Protein AF-0000000071602548 (afdb_homodimer)

pLDDT: mean 88.32, std 16.66, range [21.12, 98.75]

InterPro domains:
  IPR032245 RecQ-mediated genome instability protein 2 [PF16100] (21-109)
  IPR032245 RecQ-mediated genome instability protein 2 [PTHR33962] (21-110)

Organism: Manduca sexta (NCBI:txid7130)

Structure (mmCIF, N/CA/C/O backbone):
data_AF-0000000071602548-model_v1
#
loop_
_entity.id
_entity.type
_entity.pdbx_description
1 polymer 'Uncharacterized protein'
#
loop_
_atom_site.group_PDB
_atom_site.id
_atom_site.type_symbol
_atom_site.label_atom_id
_atom_site.label_alt_id
_atom_site.label_comp_id
_atom_site.label_asym_id
_atom_site.label_entity_id
_atom_site.label_seq_id
_atom_site.pdbx_PDB_ins_code
_atom_site.Cartn_x
_atom_site.Cartn_y
_atom_site.Cartn_z
_atom_site.occupancy
_atom_site.B_iso_or_equiv
_atom_site.auth_seq_id
_atom_site.auth_comp_id
_atom_site.auth_asym_id
_atom_site.auth_atom_id
_atom_site.pdbx_PDB_model_num
ATOM 1 N N . MET A 1 1 ? 18.719 -4.48 1.565 1 30.44 1 MET A N 1
ATOM 2 C CA . MET A 1 1 ? 17.734 -3.479 1.954 1 30.44 1 MET A CA 1
ATOM 3 C C . MET A 1 1 ? 16.406 -3.713 1.234 1 30.44 1 MET A C 1
ATOM 5 O O . MET A 1 1 ? 16.344 -3.689 0.004 1 30.44 1 MET A O 1
ATOM 9 N N . ALA A 1 2 ? 15.617 -4.578 1.688 1 42.56 2 ALA A N 1
ATOM 10 C CA . ALA A 1 2 ? 14.508 -5.059 0.867 1 42.56 2 ALA A CA 1
ATOM 11 C C . ALA A 1 2 ? 13.695 -3.896 0.3 1 42.56 2 ALA A C 1
ATOM 13 O O . ALA A 1 2 ? 13.328 -2.975 1.031 1 42.56 2 ALA A O 1
ATOM 14 N N . SER A 1 3 ? 14.008 -3.424 -0.991 1 59.19 3 SER A N 1
ATOM 15 C CA . SER A 1 3 ? 13.312 -2.406 -1.771 1 59.19 3 SER A CA 1
ATOM 16 C C . SER A 1 3 ? 11.805 -2.525 -1.614 1 59.19 3 SER A C 1
ATOM 18 O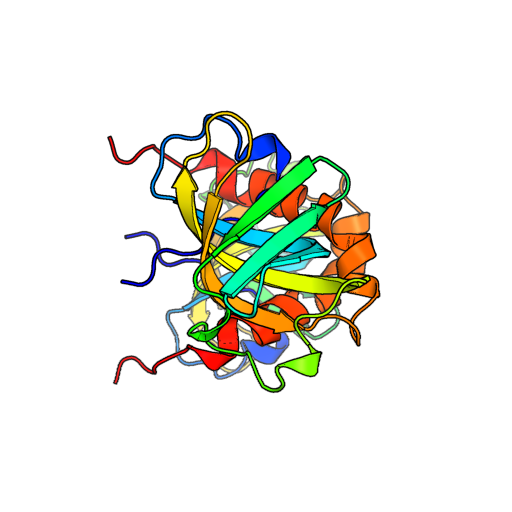 O . SER A 1 3 ? 11.289 -3.604 -1.316 1 59.19 3 SER A O 1
ATOM 20 N N . CYS A 1 4 ? 11.164 -1.503 -1.269 1 76.94 4 CYS A N 1
ATOM 21 C CA . CYS A 1 4 ? 9.711 -1.437 -1.129 1 76.94 4 CYS A CA 1
ATOM 22 C C . CYS A 1 4 ? 9.023 -1.894 -2.406 1 76.94 4 CYS A C 1
ATOM 24 O O . CYS A 1 4 ? 9.266 -1.341 -3.48 1 76.94 4 CYS A O 1
ATOM 26 N N . PRO A 1 5 ? 8.344 -2.967 -2.283 1 90.88 5 PRO A N 1
ATOM 27 C CA . PRO A 1 5 ? 7.641 -3.348 -3.508 1 90.88 5 PRO A CA 1
ATOM 28 C C . PRO A 1 5 ? 6.648 -2.285 -3.971 1 90.88 5 PRO A C 1
ATOM 30 O O . PRO A 1 5 ? 6.016 -1.622 -3.145 1 90.88 5 PRO A O 1
ATOM 33 N N . ARG A 1 6 ? 6.59 -2.137 -5.246 1 92.62 6 ARG A N 1
ATOM 34 C CA . ARG A 1 6 ? 5.637 -1.197 -5.832 1 92.62 6 ARG A CA 1
ATOM 35 C C . ARG A 1 6 ? 4.418 -1.926 -6.383 1 92.62 6 ARG A C 1
ATOM 37 O O . ARG A 1 6 ? 4.543 -2.996 -6.98 1 92.62 6 ARG A O 1
ATOM 44 N N . LYS A 1 7 ? 3.332 -1.306 -6.16 1 95 7 LYS A N 1
ATOM 45 C CA . LYS A 1 7 ? 2.092 -1.875 -6.68 1 95 7 LYS A CA 1
ATOM 46 C C . LYS A 1 7 ? 1.946 -1.609 -8.172 1 95 7 LYS A C 1
ATOM 48 O O . LYS A 1 7 ? 2.17 -0.488 -8.633 1 95 7 LYS A O 1
ATOM 53 N N . PHE A 1 8 ? 1.555 -2.6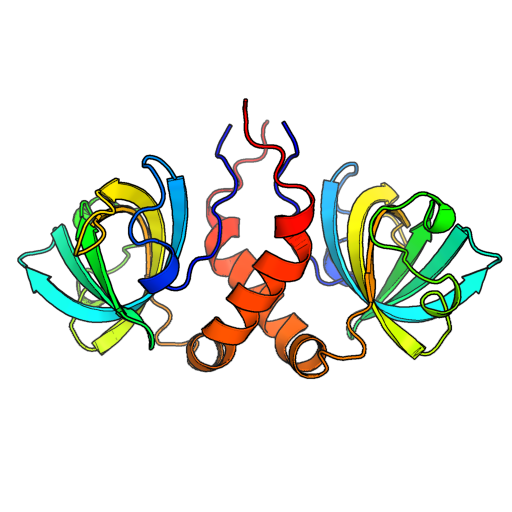64 -8.938 1 96.62 8 PHE A N 1
ATOM 54 C CA . PHE A 1 8 ? 1.309 -2.535 -10.375 1 96.62 8 PHE A CA 1
ATOM 55 C C . PHE A 1 8 ? 0.007 -3.227 -10.766 1 96.62 8 PHE A C 1
ATOM 57 O O . PHE A 1 8 ? -0.257 -4.352 -10.336 1 96.62 8 PHE A O 1
ATOM 64 N N . LEU A 1 9 ? -0.793 -2.475 -11.5 1 97.62 9 LEU A N 1
ATOM 65 C CA . LEU A 1 9 ? -1.612 -3.293 -12.391 1 97.62 9 LEU A CA 1
ATOM 66 C C . LEU A 1 9 ? -0.744 -4.043 -13.391 1 97.62 9 LEU A C 1
ATOM 68 O O . LEU A 1 9 ? 0.254 -3.504 -13.883 1 97.62 9 LEU A O 1
ATOM 72 N N . ILE A 1 10 ? -1.162 -5.273 -13.734 1 97.94 10 ILE A N 1
ATOM 73 C CA . ILE A 1 10 ? -0.274 -6.137 -14.508 1 97.94 10 ILE A CA 1
ATOM 74 C C . ILE A 1 10 ? 0.053 -5.48 -15.844 1 97.94 10 ILE A C 1
ATOM 76 O O . ILE A 1 10 ? 1.196 -5.527 -16.312 1 97.94 10 ILE A O 1
ATOM 80 N N . LYS A 1 11 ? -0.907 -4.793 -16.453 1 97.19 11 LYS A N 1
ATOM 81 C CA . LYS A 1 11 ? -0.681 -4.137 -17.734 1 97.19 11 LYS A CA 1
ATOM 82 C C . LYS A 1 11 ? 0.416 -3.08 -17.625 1 97.19 11 LYS A C 1
ATOM 84 O O . LYS A 1 11 ? 1.128 -2.818 -18.609 1 97.19 11 LYS A O 1
ATOM 89 N N . GLU A 1 12 ? 0.559 -2.422 -16.484 1 96 12 GLU A N 1
ATOM 90 C CA . GLU A 1 12 ? 1.527 -1.346 -16.297 1 96 12 GLU A CA 1
ATOM 91 C C . GLU A 1 12 ? 2.941 -1.897 -16.125 1 96 12 GLU A C 1
ATOM 93 O O . GLU A 1 12 ? 3.918 -1.15 -16.219 1 96 12 GLU A O 1
ATOM 98 N N . LEU A 1 13 ? 3.049 -3.156 -15.883 1 96.25 13 LEU A N 1
ATOM 99 C CA . LEU A 1 13 ? 4.348 -3.807 -15.734 1 96.25 13 LEU A CA 1
ATOM 100 C C . LEU A 1 13 ? 4.957 -4.117 -17.094 1 96.25 13 LEU A C 1
ATOM 102 O O . LEU A 1 13 ? 6.16 -4.367 -17.203 1 96.25 13 LEU A O 1
ATOM 106 N N . ILE A 1 14 ? 4.152 -4.113 -18.141 1 96.69 14 ILE A N 1
ATOM 107 C CA . ILE A 1 14 ? 4.613 -4.453 -19.484 1 96.69 14 ILE A CA 1
ATOM 108 C C . ILE A 1 14 ? 5.609 -3.4 -19.969 1 96.69 14 ILE A C 1
ATOM 110 O O . ILE A 1 14 ? 5.312 -2.203 -19.953 1 96.69 14 ILE A O 1
ATOM 114 N N . ASN A 1 15 ? 6.797 -3.775 -20.344 1 93.38 15 ASN A N 1
ATOM 115 C CA . ASN A 1 15 ? 7.891 -2.992 -20.906 1 93.38 15 ASN A CA 1
ATOM 116 C C . ASN A 1 15 ? 8.578 -2.143 -19.844 1 93.38 15 ASN A C 1
ATOM 118 O O . ASN A 1 15 ? 9.344 -1.232 -20.172 1 93.38 15 ASN A O 1
ATOM 122 N N . VAL A 1 16 ? 8.211 -2.221 -18.5 1 95.12 16 VAL A N 1
ATOM 123 C CA . VAL A 1 16 ? 9.031 -1.655 -17.438 1 95.12 16 VAL A CA 1
ATOM 124 C C . VAL A 1 16 ? 10.352 -2.416 -17.344 1 95.12 16 VAL A C 1
ATOM 126 O O . VAL A 1 16 ? 10.359 -3.639 -17.188 1 95.12 16 VAL A O 1
ATOM 129 N N . PRO A 1 17 ? 11.414 -1.705 -17.516 1 95.25 17 PRO A N 1
ATOM 130 C CA . PRO A 1 17 ? 12.695 -2.41 -17.516 1 95.25 17 PRO A CA 1
ATOM 131 C C . PRO A 1 17 ? 12.93 -3.227 -16.25 1 95.25 17 PRO A C 1
ATOM 133 O O . PRO A 1 17 ? 12.898 -2.682 -15.148 1 95.25 17 PRO A O 1
ATOM 136 N N . PRO A 1 18 ? 13.172 -4.508 -16.344 1 95.69 18 PRO A N 1
ATOM 137 C CA . PRO A 1 18 ? 13.484 -5.336 -15.18 1 95.69 18 PRO A CA 1
ATOM 138 C C . PRO A 1 18 ? 14.938 -5.191 -14.727 1 95.69 18 PRO A C 1
ATOM 140 O O . PRO A 1 18 ? 15.797 -4.793 -15.516 1 95.69 18 PRO A O 1
ATOM 143 N N . PRO A 1 19 ? 15.211 -5.445 -13.383 1 96.62 19 PRO A N 1
ATOM 144 C CA . PRO A 1 19 ? 14.344 -5.992 -12.344 1 96.62 19 PRO A CA 1
ATOM 145 C C . PRO A 1 19 ? 13.602 -4.91 -11.562 1 96.62 19 PRO A C 1
ATOM 147 O O . PRO A 1 19 ? 14.164 -3.842 -11.305 1 96.62 19 PRO A O 1
ATOM 150 N N . VAL A 1 20 ? 12.328 -5.164 -11.203 1 94.19 20 VAL A N 1
ATOM 151 C CA . VAL A 1 20 ? 11.562 -4.297 -10.32 1 94.19 20 VAL A CA 1
ATOM 152 C C . VAL A 1 20 ? 10.859 -5.133 -9.25 1 94.19 20 VAL A C 1
ATOM 154 O O . VAL A 1 20 ? 10.328 -6.203 -9.539 1 94.19 20 VAL A O 1
ATOM 157 N N . ASN A 1 21 ? 10.938 -4.652 -7.988 1 95.38 21 ASN A N 1
ATOM 158 C CA . ASN A 1 21 ? 10.18 -5.293 -6.922 1 95.38 21 ASN A CA 1
ATOM 159 C C . ASN A 1 21 ? 8.695 -4.922 -6.996 1 95.38 21 ASN A C 1
ATOM 161 O O . ASN A 1 21 ? 8.344 -3.744 -6.957 1 95.38 21 ASN A O 1
ATOM 165 N N . VAL A 1 22 ? 7.863 -5.996 -7.082 1 97 22 VAL A N 1
ATOM 166 C CA . VAL A 1 22 ? 6.473 -5.723 -7.434 1 97 22 VAL A CA 1
ATOM 167 C C . VAL A 1 22 ? 5.547 -6.312 -6.371 1 97 22 VAL A C 1
ATOM 169 O O . VAL A 1 22 ? 5.898 -7.285 -5.699 1 97 22 VAL A O 1
ATOM 172 N N . TRP A 1 23 ? 4.508 -5.602 -6.16 1 96.88 23 TRP A N 1
ATOM 173 C CA . TRP A 1 23 ? 3.303 -6.051 -5.469 1 96.88 23 TRP A CA 1
ATOM 174 C C . TRP A 1 23 ? 2.137 -6.188 -6.441 1 96.88 23 TRP A C 1
ATOM 176 O O . TRP A 1 23 ? 1.615 -5.184 -6.938 1 96.88 23 TRP A O 1
ATOM 186 N N . LEU A 1 24 ? 1.793 -7.461 -6.738 1 98 24 LEU A N 1
ATOM 187 C CA . LEU A 1 24 ? 0.684 -7.758 -7.637 1 98 24 LEU A CA 1
ATOM 188 C C . LEU A 1 24 ? -0.457 -8.438 -6.887 1 98 24 LEU A C 1
ATOM 190 O O . LEU A 1 24 ? -0.225 -9.141 -5.902 1 98 24 LEU A O 1
ATOM 194 N N . GLN A 1 25 ? -1.607 -8.164 -7.352 1 97.5 25 GLN A N 1
ATOM 195 C CA . GLN A 1 25 ? -2.75 -8.969 -6.934 1 97.5 25 GLN A CA 1
ATOM 196 C C . GLN A 1 25 ? -3.553 -9.453 -8.141 1 97.5 25 GLN A C 1
ATOM 198 O O . GLN A 1 25 ? -3.668 -8.742 -9.141 1 97.5 25 GLN A O 1
ATOM 203 N N . GLY A 1 26 ? -4.051 -10.703 -8.016 1 97.75 26 GLY A N 1
ATOM 204 C CA . GLY A 1 26 ? -4.824 -11.281 -9.102 1 97.75 26 GLY A CA 1
ATOM 205 C C . GLY A 1 26 ? -5.387 -12.656 -8.773 1 97.75 26 GLY A C 1
ATOM 206 O O . GLY A 1 26 ? -5.176 -13.172 -7.672 1 97.75 26 GLY A O 1
ATOM 207 N N . THR A 1 27 ? -6.164 -13.148 -9.703 1 97.75 27 THR A N 1
ATOM 208 C CA . THR A 1 27 ? -6.734 -14.492 -9.594 1 97.75 27 THR A CA 1
ATOM 209 C C . THR A 1 27 ? -5.898 -15.5 -10.367 1 97.75 27 THR A C 1
ATOM 211 O O . THR A 1 27 ? -5.492 -15.242 -11.5 1 97.75 27 THR A O 1
ATOM 214 N N . ILE A 1 28 ? -5.641 -16.656 -9.766 1 97.19 28 ILE A N 1
ATOM 215 C CA . ILE A 1 28 ? -4.906 -17.719 -10.453 1 97.19 28 ILE A CA 1
ATOM 216 C C . ILE A 1 28 ? -5.762 -18.297 -11.578 1 97.19 28 ILE A C 1
ATOM 218 O O . ILE A 1 28 ? -6.852 -18.812 -11.336 1 97.19 28 ILE A O 1
ATOM 222 N N . GLU A 1 29 ? -5.219 -18.172 -12.766 1 98 29 GLU A N 1
ATOM 223 C CA . GLU A 1 29 ? -5.941 -18.672 -13.93 1 98 29 GLU A CA 1
ATOM 224 C C . GLU A 1 29 ? -5.406 -20.047 -14.359 1 98 29 GLU A C 1
ATOM 226 O O . GLU A 1 29 ? -6.133 -20.844 -14.961 1 98 29 GLU A O 1
ATOM 231 N N . GLN A 1 30 ? -4.148 -20.281 -14.172 1 97.06 30 GLN A N 1
ATOM 232 C CA . GLN A 1 30 ? -3.482 -21.5 -14.602 1 97.06 30 GLN A CA 1
ATOM 233 C C . GLN A 1 30 ? -2.365 -21.891 -13.633 1 97.06 30 GLN A C 1
ATOM 235 O O . GLN A 1 30 ? -1.74 -21.016 -13.023 1 97.06 30 GLN A O 1
ATOM 240 N N . THR A 1 31 ? -2.229 -23.109 -13.5 1 94.88 31 THR A N 1
ATOM 241 C CA . THR A 1 31 ? -1.106 -23.656 -12.742 1 94.88 31 THR A CA 1
ATOM 242 C C . THR A 1 31 ? -0.313 -24.656 -13.578 1 94.88 31 THR A C 1
ATOM 244 O O . THR A 1 31 ? -0.893 -25.422 -14.344 1 94.88 31 THR A O 1
ATOM 247 N N . VAL A 1 32 ? 0.921 -24.453 -13.641 1 91.31 32 VAL A N 1
ATOM 248 C CA . VAL A 1 32 ? 1.815 -25.453 -14.242 1 91.31 32 VAL A CA 1
ATOM 249 C C . VAL A 1 32 ? 2.713 -26.047 -13.164 1 91.31 32 VAL A C 1
ATOM 251 O O . VAL A 1 32 ? 3.684 -25.422 -12.734 1 91.31 32 VAL A O 1
ATOM 254 N N . GLY A 1 33 ? 2.402 -27.297 -12.812 1 86.44 33 GLY A N 1
ATOM 255 C CA . GLY A 1 33 ? 3.062 -27.828 -11.625 1 86.44 33 GLY A CA 1
ATOM 256 C C . GLY A 1 33 ? 2.807 -27 -10.383 1 86.44 33 GLY A C 1
ATOM 257 O O . GLY A 1 33 ? 1.706 -26.484 -10.188 1 86.44 33 GLY A O 1
ATOM 258 N N . THR A 1 34 ? 3.777 -26.969 -9.414 1 80.5 34 THR A N 1
ATOM 259 C CA . THR A 1 34 ? 3.617 -26.203 -8.188 1 80.5 34 THR A CA 1
ATOM 260 C C . THR A 1 34 ? 4.496 -24.953 -8.211 1 80.5 34 THR A C 1
ATOM 262 O O . THR A 1 34 ? 4.504 -24.188 -7.254 1 80.5 34 THR A O 1
ATOM 265 N N . ASN A 1 35 ? 5.043 -24.766 -9.328 1 91.19 35 ASN A N 1
ATOM 266 C CA . ASN A 1 35 ? 6.086 -23.75 -9.328 1 91.19 35 ASN A CA 1
ATOM 267 C C . ASN A 1 35 ? 5.719 -22.562 -10.211 1 91.19 35 ASN A C 1
ATOM 269 O O . ASN A 1 35 ? 6.324 -21.5 -10.102 1 91.19 35 ASN A O 1
ATOM 273 N N . ILE A 1 36 ? 4.789 -22.766 -11.133 1 95.56 36 ILE A N 1
ATOM 274 C CA . ILE A 1 36 ? 4.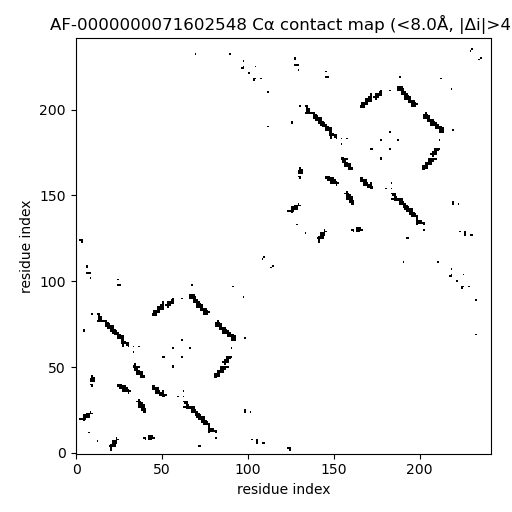465 -21.719 -12.094 1 95.56 36 ILE A CA 1
ATOM 275 C C . ILE A 1 36 ? 2.961 -21.453 -12.086 1 95.56 36 ILE A C 1
ATOM 277 O O . ILE A 1 36 ? 2.16 -22.391 -12.188 1 95.56 36 ILE A O 1
ATOM 281 N N . LEU A 1 37 ? 2.625 -20.188 -11.945 1 96.94 37 LEU A N 1
ATOM 282 C CA . LEU A 1 37 ? 1.239 -19.75 -12.016 1 96.94 37 LEU A CA 1
ATOM 283 C C . LEU A 1 37 ? 1.067 -18.688 -13.094 1 96.94 37 LEU A C 1
ATOM 285 O O . LEU A 1 37 ? 1.989 -17.906 -13.359 1 96.94 37 LEU A O 1
ATOM 289 N N . ILE A 1 38 ? -0.077 -18.688 -13.695 1 98.38 38 ILE A N 1
ATOM 290 C CA . ILE A 1 38 ? -0.543 -17.516 -14.422 1 98.38 38 ILE A CA 1
ATOM 291 C C . ILE A 1 38 ? -1.637 -16.812 -13.617 1 98.38 38 ILE A C 1
ATOM 293 O O . ILE A 1 38 ? -2.676 -17.406 -13.32 1 98.38 38 ILE A O 1
ATOM 297 N N . ILE A 1 39 ? -1.371 -15.586 -13.258 1 98.31 39 ILE A N 1
ATOM 298 C CA . ILE A 1 39 ? -2.391 -14.828 -12.547 1 98.31 39 ILE A CA 1
ATOM 299 C C . ILE A 1 39 ? -2.904 -13.695 -13.43 1 98.31 39 ILE A C 1
ATOM 301 O O . ILE A 1 39 ? -2.215 -13.258 -14.352 1 98.31 39 ILE A O 1
ATOM 305 N N . SER A 1 40 ? -4.098 -13.273 -13.156 1 98.06 40 SER A N 1
ATOM 306 C CA . SER A 1 40 ? -4.695 -12.156 -13.875 1 98.06 40 SER A CA 1
ATOM 307 C C . SER A 1 40 ? -5.371 -11.172 -12.922 1 98.06 40 SER A C 1
ATOM 309 O O . SER A 1 40 ? -6 -11.586 -11.945 1 98.06 40 SER A O 1
ATOM 311 N N . ASP A 1 41 ? -5.066 -10.055 -13.219 1 96 41 ASP A N 1
ATOM 312 C CA . ASP A 1 41 ? -5.949 -9.039 -12.656 1 96 41 ASP A CA 1
ATOM 313 C C . ASP A 1 41 ? -6.887 -8.477 -13.719 1 96 41 ASP A C 1
ATOM 315 O O . ASP A 1 41 ? -7.098 -9.094 -14.766 1 96 41 ASP A O 1
ATOM 319 N N . LYS A 1 42 ? -7.652 -7.383 -13.742 1 93.56 42 LYS A N 1
ATOM 320 C CA . LYS A 1 42 ? -8.594 -6.848 -14.719 1 93.56 42 LYS A CA 1
ATOM 321 C C . LYS A 1 42 ? -7.867 -6.301 -15.945 1 93.56 42 LYS A C 1
ATOM 323 O O . LYS A 1 42 ? -8.469 -6.125 -17 1 93.56 42 LYS A O 1
ATOM 328 N N . THR A 1 43 ? -6.629 -6.195 -15.875 1 97.12 43 THR A N 1
ATOM 329 C CA . THR A 1 43 ? -5.918 -5.457 -16.906 1 97.12 43 THR A CA 1
ATOM 330 C C . THR A 1 43 ? -5.035 -6.395 -17.734 1 97.12 43 THR A C 1
ATOM 332 O O . THR A 1 43 ? -4.625 -6.055 -18.844 1 97.12 43 THR A O 1
ATOM 335 N N . GLY A 1 44 ? -4.648 -7.543 -17.203 1 97.38 44 GLY A N 1
ATOM 336 C CA . GLY A 1 44 ? -3.762 -8.445 -17.938 1 97.38 44 GLY A CA 1
ATOM 337 C C . GLY A 1 44 ? -3.361 -9.664 -17.125 1 97.38 44 GLY A C 1
ATOM 338 O O . GLY A 1 44 ? -3.938 -9.93 -16.062 1 97.38 44 GLY A O 1
ATOM 339 N N . ARG A 1 45 ? -2.387 -10.453 -17.703 1 98.38 45 ARG A N 1
ATOM 340 C CA . ARG A 1 45 ? -1.886 -11.695 -17.109 1 98.38 45 ARG A CA 1
ATOM 341 C C . ARG A 1 45 ? -0.393 -11.594 -16.812 1 98.38 45 ARG A C 1
ATOM 343 O O . ARG A 1 45 ? 0.324 -10.828 -17.469 1 98.38 45 ARG A O 1
ATOM 350 N N . ALA A 1 46 ? 0.012 -12.328 -15.859 1 98.69 46 ALA A N 1
ATOM 351 C CA . ALA A 1 46 ? 1.432 -12.438 -15.539 1 98.69 46 ALA A CA 1
ATOM 352 C C . ALA A 1 46 ? 1.802 -13.867 -15.164 1 98.69 46 ALA A C 1
ATOM 354 O O . ALA A 1 46 ? 0.997 -14.594 -14.57 1 98.69 46 ALA A O 1
ATOM 355 N N . LYS A 1 47 ? 2.951 -14.211 -15.555 1 98.62 47 LYS A N 1
ATOM 356 C CA . LYS A 1 47 ? 3.531 -15.492 -15.172 1 98.62 47 LYS A CA 1
ATOM 357 C C . LYS A 1 47 ? 4.34 -15.359 -13.883 1 98.62 47 LYS A C 1
ATOM 359 O O . LYS A 1 47 ? 5.281 -14.57 -13.805 1 98.62 47 LYS A O 1
ATOM 364 N N . ILE A 1 48 ? 3.959 -16.125 -12.891 1 98.31 48 ILE A N 1
ATOM 365 C CA . ILE A 1 48 ? 4.652 -16.141 -11.609 1 98.31 48 ILE A CA 1
ATOM 366 C C . ILE A 1 48 ? 5.465 -17.422 -11.469 1 98.31 48 ILE A C 1
ATOM 368 O O . ILE A 1 48 ? 4.941 -18.531 -11.68 1 98.31 48 ILE A O 1
ATOM 372 N N . THR A 1 49 ? 6.68 -17.266 -11.172 1 97.56 49 THR A N 1
ATOM 373 C CA . THR A 1 49 ? 7.531 -18.438 -11.008 1 97.56 49 THR A CA 1
ATOM 374 C C . THR A 1 49 ? 8.117 -18.484 -9.594 1 97.56 49 THR A C 1
ATOM 376 O O . THR A 1 49 ? 7.98 -17.531 -8.828 1 97.56 49 THR A O 1
ATOM 379 N N . LYS A 1 50 ? 8.664 -19.609 -9.25 1 95.31 50 LYS A N 1
ATOM 380 C CA . LYS A 1 50 ? 9.266 -19.859 -7.941 1 95.31 50 LYS A CA 1
ATOM 381 C C . LYS A 1 50 ? 8.219 -19.812 -6.836 1 95.31 50 LYS A C 1
ATOM 383 O O . LYS A 1 50 ? 8.508 -19.406 -5.711 1 95.31 50 LYS A O 1
ATOM 388 N N . CYS A 1 51 ? 7.012 -20.266 -7.172 1 93.31 51 CYS A N 1
ATOM 389 C CA . CYS A 1 51 ? 5.898 -20.219 -6.23 1 93.31 51 CYS A CA 1
ATOM 390 C C . CYS A 1 51 ? 6.074 -21.25 -5.121 1 93.31 51 CYS A C 1
ATOM 392 O O . CYS A 1 51 ? 5.629 -21.031 -3.992 1 93.31 51 CYS A O 1
ATOM 394 N N . ASP A 1 52 ? 6.73 -22.312 -5.406 1 86.81 52 ASP A N 1
ATOM 395 C CA . ASP A 1 52 ? 6.867 -23.391 -4.434 1 86.81 52 ASP A CA 1
ATOM 396 C C . ASP A 1 52 ? 7.887 -23.031 -3.354 1 86.81 52 ASP A C 1
ATOM 398 O O . ASP A 1 52 ? 7.938 -23.672 -2.301 1 86.81 52 ASP A O 1
ATOM 402 N N . THR A 1 53 ? 8.734 -22.016 -3.533 1 89.62 53 THR A N 1
ATOM 403 C CA . THR A 1 53 ? 9.742 -21.625 -2.557 1 89.62 53 THR A CA 1
ATOM 404 C C . THR A 1 53 ? 9.406 -20.266 -1.948 1 89.62 53 THR A C 1
ATOM 406 O O . THR A 1 53 ? 10.133 -19.766 -1.089 1 89.62 53 THR A O 1
ATOM 409 N N . ALA A 1 54 ? 8.375 -19.703 -2.422 1 91.44 54 ALA A N 1
ATOM 410 C CA . ALA A 1 54 ? 7.98 -18.391 -1.915 1 91.44 54 ALA A CA 1
ATOM 411 C C . ALA A 1 54 ? 7.484 -18.484 -0.475 1 91.44 54 ALA A C 1
ATOM 413 O O . ALA A 1 54 ? 6.867 -19.484 -0.09 1 91.44 54 ALA A O 1
ATOM 414 N N . ASP A 1 55 ? 7.715 -17.484 0.268 1 90 55 ASP A N 1
ATOM 415 C CA . ASP A 1 55 ? 7.141 -17.391 1.607 1 90 55 ASP A CA 1
ATOM 416 C C . ASP A 1 55 ? 5.621 -17.25 1.545 1 90 55 ASP A C 1
ATOM 418 O O . ASP A 1 55 ? 5.078 -16.781 0.546 1 90 55 ASP A O 1
ATOM 422 N N . GLY A 1 56 ? 4.977 -17.734 2.617 1 84 56 GLY A N 1
ATOM 423 C CA . GLY A 1 56 ? 3.547 -17.5 2.742 1 84 56 GLY A CA 1
ATOM 424 C C . GLY A 1 56 ? 2.713 -18.625 2.143 1 84 56 GLY A C 1
ATOM 425 O O . GLY A 1 56 ? 1.488 -18.625 2.285 1 84 56 GLY A O 1
ATOM 426 N N . VAL A 1 57 ? 3.436 -19.453 1.433 1 72.44 57 VAL A N 1
ATOM 427 C CA . VAL A 1 57 ? 2.693 -20.594 0.895 1 72.44 57 VAL A CA 1
ATOM 428 C C . VAL A 1 57 ? 2.439 -21.609 2 1 72.44 57 VAL A C 1
ATOM 430 O O . VAL A 1 57 ? 3.373 -22.25 2.49 1 72.44 57 VAL A O 1
ATOM 433 N N . ILE A 1 58 ? 1.354 -21.625 2.555 1 66.88 58 ILE A N 1
ATOM 434 C CA . ILE A 1 58 ? 1.078 -22.484 3.691 1 66.88 58 ILE A CA 1
ATOM 435 C C . ILE A 1 58 ? 0.67 -23.875 3.191 1 66.88 58 ILE A C 1
ATOM 437 O O . ILE A 1 58 ? 1.129 -24.891 3.719 1 66.88 58 ILE A O 1
ATOM 441 N N . ASP A 1 59 ? -0.288 -23.828 2.334 1 71.81 59 ASP A N 1
ATOM 442 C CA . ASP A 1 59 ? -0.841 -25.047 1.753 1 71.81 59 ASP A CA 1
ATOM 443 C C . ASP A 1 59 ? -0.818 -24.984 0.227 1 71.81 59 ASP A C 1
ATOM 445 O O . ASP A 1 59 ? -1.278 -24 -0.369 1 71.81 59 ASP A O 1
ATOM 449 N N . LYS A 1 60 ? -0.232 -25.938 -0.232 1 75.81 60 LYS A N 1
ATOM 450 C CA . LYS A 1 60 ? -0.181 -26.047 -1.688 1 75.81 60 LYS A CA 1
ATOM 451 C C . LYS A 1 60 ? -1.576 -25.922 -2.297 1 75.81 60 LYS A C 1
ATOM 453 O O . LYS A 1 60 ? -1.72 -25.562 -3.465 1 75.81 60 LYS A O 1
ATOM 458 N N . SER A 1 61 ? -2.586 -26.188 -1.479 1 81.38 61 SER A N 1
ATOM 459 C CA . SER A 1 61 ? -3.955 -26.078 -1.974 1 81.38 61 SER A CA 1
ATOM 460 C C . SER A 1 61 ? -4.32 -24.641 -2.295 1 81.38 61 SER A C 1
ATOM 462 O O . SER A 1 61 ? -5.277 -24.375 -3.025 1 81.38 61 SER A O 1
ATOM 464 N N . SER A 1 62 ? -3.477 -23.75 -1.793 1 85 62 SER A N 1
ATOM 465 C CA . SER A 1 62 ? -3.713 -22.344 -2.104 1 85 62 SER A CA 1
ATOM 466 C C . SER A 1 62 ? -3.258 -22 -3.52 1 85 62 SER A C 1
ATOM 468 O O . SER A 1 62 ? -3.664 -20.984 -4.082 1 85 62 SER A O 1
ATOM 470 N N . LEU A 1 63 ? -2.451 -22.875 -4.059 1 90.12 63 LEU A N 1
ATOM 471 C CA . LEU A 1 63 ? -1.963 -22.672 -5.422 1 90.12 63 LEU A CA 1
ATOM 472 C C . LEU A 1 63 ? -2.895 -23.328 -6.434 1 90.12 63 LEU A C 1
ATOM 474 O O . LEU A 1 63 ? -2.48 -24.234 -7.168 1 90.12 63 LEU A O 1
ATOM 478 N N . ARG A 1 64 ? -4.141 -22.953 -6.383 1 91.69 64 ARG A N 1
ATOM 479 C CA . ARG A 1 64 ? -5.148 -23.547 -7.25 1 91.69 64 ARG A CA 1
ATOM 480 C C . ARG A 1 64 ? -5.867 -22.484 -8.078 1 91.69 64 ARG A C 1
ATOM 482 O O . ARG A 1 64 ? -5.977 -21.328 -7.652 1 91.69 64 ARG A O 1
ATOM 489 N N . ILE A 1 65 ? -6.379 -22.922 -9.18 1 95.19 65 ILE A N 1
ATOM 490 C CA . ILE A 1 65 ? -7.121 -22.062 -10.094 1 95.19 65 ILE A CA 1
ATOM 491 C C . ILE A 1 65 ? -8.305 -21.438 -9.352 1 95.19 65 ILE A C 1
ATOM 493 O O . ILE A 1 65 ? -9 -22.109 -8.586 1 95.19 65 ILE A O 1
ATOM 497 N N . GLY A 1 66 ? -8.477 -20.094 -9.523 1 95.75 66 GLY A N 1
ATOM 498 C CA . GLY A 1 66 ? -9.602 -19.406 -8.914 1 95.75 66 GLY A CA 1
ATOM 499 C C . GLY A 1 66 ? -9.219 -18.656 -7.652 1 95.75 66 GLY A C 1
ATOM 500 O O . GLY A 1 66 ? -9.969 -17.797 -7.184 1 95.75 66 GLY A O 1
ATOM 501 N N . THR A 1 67 ? -8.047 -19.016 -7.051 1 94.5 67 THR A N 1
ATOM 502 C CA . THR A 1 67 ? -7.578 -18.328 -5.848 1 94.5 67 THR A CA 1
ATOM 503 C C . THR A 1 67 ? -7.18 -16.891 -6.16 1 94.5 67 THR A C 1
ATOM 505 O O . THR A 1 67 ? -6.426 -16.641 -7.105 1 94.5 67 THR A O 1
ATOM 508 N N . TYR A 1 68 ? -7.832 -15.969 -5.465 1 96.19 68 TYR A N 1
ATOM 509 C CA . TYR A 1 68 ? -7.332 -14.602 -5.5 1 96.19 68 TYR A CA 1
ATOM 510 C C . TYR A 1 68 ? -6.141 -14.438 -4.559 1 96.19 68 TYR A C 1
ATOM 512 O O . TYR A 1 68 ? -6.207 -14.82 -3.389 1 96.19 68 TYR A O 1
ATOM 520 N N . CYS A 1 69 ? -5.027 -13.82 -5.07 1 96.12 69 CYS A N 1
ATOM 521 C CA . CYS A 1 69 ? -3.807 -13.828 -4.27 1 96.12 69 CYS A CA 1
ATOM 522 C C . CYS A 1 69 ? -3.014 -12.539 -4.48 1 96.12 69 CYS A C 1
ATOM 524 O O . CYS A 1 69 ? -3.336 -11.742 -5.363 1 96.12 69 CYS A O 1
ATOM 526 N N . CYS A 1 70 ? -2.072 -12.383 -3.553 1 96.38 70 CYS A N 1
ATOM 527 C CA . CYS A 1 70 ? -1.056 -11.336 -3.635 1 96.38 70 CYS A CA 1
ATOM 528 C C . CYS A 1 70 ? 0.329 -11.938 -3.838 1 96.38 70 CYS A C 1
ATOM 530 O O . CYS A 1 70 ? 0.684 -12.922 -3.188 1 96.38 70 CYS A O 1
ATOM 532 N N . ILE A 1 71 ? 1.019 -11.375 -4.789 1 96.62 71 ILE A N 1
ATOM 533 C CA . ILE A 1 71 ? 2.391 -11.781 -5.074 1 96.62 71 ILE A CA 1
ATOM 534 C C . ILE A 1 71 ? 3.344 -10.625 -4.777 1 96.62 71 ILE A C 1
ATOM 536 O O . ILE A 1 71 ? 3.189 -9.531 -5.32 1 96.62 71 ILE A O 1
ATOM 540 N N . ILE A 1 72 ? 4.289 -10.859 -3.896 1 96.62 72 ILE A N 1
ATOM 541 C CA . ILE A 1 72 ? 5.484 -10.023 -3.797 1 96.62 72 ILE A CA 1
ATOM 542 C C . ILE A 1 72 ? 6.648 -10.711 -4.508 1 96.62 72 ILE A C 1
ATOM 544 O O . ILE A 1 72 ? 6.879 -11.906 -4.328 1 96.62 72 ILE A O 1
ATOM 548 N N . GLY A 1 73 ? 7.25 -9.945 -5.348 1 96.88 73 GLY A N 1
ATOM 549 C CA . GLY A 1 73 ? 8.352 -10.562 -6.062 1 96.88 73 GLY A CA 1
ATOM 550 C C . GLY A 1 73 ? 9.156 -9.578 -6.887 1 96.88 73 GLY A C 1
ATOM 551 O O . GLY A 1 73 ? 9.07 -8.367 -6.672 1 96.88 73 GLY A O 1
ATOM 552 N N . THR A 1 74 ? 10.008 -10.156 -7.816 1 97.75 74 THR A N 1
ATOM 553 C CA . THR A 1 74 ? 10.852 -9.367 -8.711 1 97.75 74 THR A CA 1
ATOM 554 C C . THR A 1 74 ? 10.555 -9.695 -10.164 1 97.75 74 THR A C 1
ATOM 556 O O . THR A 1 74 ? 10.539 -10.859 -10.555 1 97.75 74 THR A O 1
ATOM 559 N N . SER A 1 75 ? 10.25 -8.625 -10.883 1 98 75 SER A N 1
ATOM 560 C CA . SER A 1 75 ? 10.055 -8.852 -12.312 1 98 75 SER A CA 1
ATOM 561 C C . SER A 1 75 ? 11.352 -9.258 -12.992 1 98 75 SER A C 1
ATOM 563 O O . SER A 1 75 ? 12.406 -8.664 -12.742 1 98 75 SER A O 1
ATOM 565 N N . ILE A 1 76 ? 11.297 -10.242 -13.836 1 97.94 76 ILE A N 1
ATOM 566 C CA . ILE A 1 76 ? 12.508 -10.719 -14.492 1 97.94 76 ILE A CA 1
ATOM 567 C C . ILE A 1 76 ? 12.367 -10.562 -16 1 97.94 76 ILE A C 1
ATOM 569 O O . ILE A 1 76 ? 13.367 -10.539 -16.734 1 97.94 76 ILE A O 1
ATOM 573 N N . ARG A 1 77 ? 11.188 -10.477 -16.562 1 97.5 77 ARG A N 1
ATOM 574 C CA . ARG A 1 77 ? 10.828 -10.211 -17.953 1 97.5 77 ARG A CA 1
ATOM 575 C C . ARG A 1 77 ? 9.531 -9.422 -18.031 1 97.5 77 ARG A C 1
ATOM 577 O O . ARG A 1 77 ? 8.547 -9.742 -17.359 1 97.5 77 ARG A O 1
ATOM 584 N N . THR A 1 78 ? 9.523 -8.359 -18.891 1 96.69 78 THR A N 1
ATOM 585 C CA . THR A 1 78 ? 8.32 -7.539 -18.906 1 96.69 78 THR A CA 1
ATOM 586 C C . THR A 1 78 ? 7.84 -7.309 -20.328 1 96.69 78 THR A C 1
ATOM 588 O O . THR A 1 78 ? 6.809 -6.672 -20.547 1 96.69 78 THR A O 1
ATOM 591 N N . LYS A 1 79 ? 8.625 -7.781 -21.266 1 95.25 79 LYS A N 1
ATOM 592 C CA . LYS A 1 79 ? 8.148 -7.734 -22.641 1 95.25 79 LYS A CA 1
ATOM 593 C C . LYS A 1 79 ? 7.125 -8.836 -22.906 1 95.25 79 LYS A C 1
ATOM 595 O O . LYS A 1 79 ? 7.367 -10 -22.578 1 95.25 79 LYS A O 1
ATOM 600 N N . GLY A 1 80 ? 5.973 -8.422 -23.484 1 95.25 80 GLY A N 1
ATOM 601 C CA . GLY A 1 80 ? 4.918 -9.414 -23.656 1 95.25 80 GLY A CA 1
ATOM 602 C C . GLY A 1 80 ? 4.234 -9.797 -22.359 1 95.25 80 GLY A C 1
ATOM 603 O O . GLY A 1 80 ? 3.709 -8.93 -21.656 1 95.25 80 GLY A O 1
ATOM 604 N N . LEU A 1 81 ? 4.281 -11.117 -22 1 97.31 81 LEU A N 1
ATOM 605 C CA . LEU A 1 81 ? 3.74 -11.602 -20.734 1 97.31 81 LEU A CA 1
ATOM 606 C C . LEU A 1 81 ? 4.742 -11.406 -19.594 1 97.31 81 LEU A C 1
ATOM 608 O O . LEU A 1 81 ? 5.742 -12.117 -19.516 1 97.31 81 LEU A O 1
ATOM 612 N N . PRO A 1 82 ? 4.438 -10.477 -18.766 1 98.38 82 PRO A N 1
ATOM 613 C CA . PRO A 1 82 ? 5.398 -10.258 -17.688 1 98.38 82 PRO A CA 1
ATOM 614 C C . PRO A 1 82 ? 5.645 -11.516 -16.859 1 98.38 82 PRO A C 1
ATOM 616 O O . PRO A 1 82 ? 4.711 -12.281 -16.594 1 98.38 82 PRO A O 1
ATOM 619 N N . GLU A 1 83 ? 6.867 -11.656 -16.484 1 98.75 83 GLU A N 1
ATOM 620 C CA . GLU A 1 83 ? 7.262 -12.75 -15.602 1 98.75 83 GLU A CA 1
ATOM 621 C C . GLU A 1 83 ? 7.832 -12.227 -14.289 1 98.75 83 GLU A C 1
ATOM 623 O O . GLU A 1 83 ? 8.68 -11.328 -14.289 1 98.75 83 GLU A O 1
ATOM 628 N N . VAL A 1 84 ? 7.367 -12.797 -13.141 1 98.44 84 VAL A N 1
ATOM 629 C CA . VAL A 1 84 ? 7.781 -12.367 -11.812 1 98.44 84 VAL A CA 1
ATOM 630 C C . VAL A 1 84 ? 8.281 -13.57 -11.016 1 98.44 84 VAL A C 1
ATOM 632 O O . VAL A 1 84 ? 7.621 -14.602 -10.961 1 98.44 84 VAL A O 1
ATOM 635 N N . HIS A 1 85 ? 9.461 -13.445 -10.477 1 98.06 85 HIS A N 1
ATOM 636 C CA . HIS A 1 85 ? 9.914 -14.375 -9.445 1 98.06 85 HIS A CA 1
ATOM 637 C C . HIS A 1 85 ? 9.297 -14.055 -8.094 1 98.06 85 HIS A C 1
ATOM 639 O O . HIS A 1 85 ? 9.578 -13 -7.512 1 98.06 85 HIS A O 1
ATOM 645 N N . ALA A 1 86 ? 8.539 -14.984 -7.613 1 96.75 86 ALA A N 1
ATOM 646 C CA . ALA A 1 86 ? 7.828 -14.734 -6.359 1 96.75 86 ALA A CA 1
ATOM 647 C C . ALA A 1 86 ? 8.758 -14.898 -5.16 1 96.75 86 ALA A C 1
ATOM 649 O O . ALA A 1 86 ? 9.539 -15.852 -5.098 1 96.75 86 ALA A O 1
ATOM 650 N N . SER A 1 87 ? 8.695 -14 -4.266 1 94.94 87 SER A N 1
ATOM 651 C CA . SER A 1 87 ? 9.328 -14.125 -2.955 1 94.94 87 SER A CA 1
ATOM 652 C C . SER A 1 87 ? 8.297 -14.445 -1.878 1 94.94 87 SER A C 1
ATOM 654 O O . SER A 1 87 ? 8.617 -15.094 -0.879 1 94.94 87 SER A O 1
ATOM 656 N N . LYS A 1 88 ? 7.094 -14.008 -2.135 1 94 88 LYS A N 1
ATOM 657 C CA . LYS A 1 88 ? 6.004 -14.25 -1.194 1 94 88 LYS A CA 1
ATOM 658 C C . LYS A 1 88 ? 4.68 -14.445 -1.927 1 94 88 LYS A C 1
ATOM 660 O O . LYS A 1 88 ? 4.387 -13.742 -2.895 1 94 88 LYS A O 1
ATOM 665 N N . PHE A 1 89 ? 3.914 -15.375 -1.418 1 94.12 89 PHE A N 1
ATOM 666 C CA . PHE A 1 89 ? 2.564 -15.672 -1.881 1 94.12 89 PHE A CA 1
ATOM 667 C C . PHE A 1 89 ? 1.562 -15.562 -0.737 1 94.12 89 PHE A C 1
ATOM 669 O O . PHE A 1 89 ? 1.75 -16.172 0.32 1 94.12 89 PHE A O 1
ATOM 676 N N . ILE A 1 90 ? 0.521 -14.781 -0.965 1 93.12 90 ILE A N 1
ATOM 677 C CA . ILE A 1 90 ? -0.51 -14.648 0.06 1 93.12 90 ILE A CA 1
ATOM 678 C C . ILE A 1 90 ? -1.874 -14.992 -0.534 1 93.12 90 ILE A C 1
ATOM 680 O O . ILE A 1 90 ? -2.305 -14.375 -1.514 1 93.12 90 ILE A O 1
ATOM 684 N N . ASP A 1 91 ? -2.441 -15.984 0.069 1 93.12 91 ASP A N 1
ATOM 685 C CA . ASP A 1 91 ? -3.818 -16.328 -0.28 1 93.12 91 ASP A CA 1
ATOM 686 C C . ASP A 1 91 ? -4.797 -15.281 0.261 1 93.12 91 ASP A C 1
ATOM 688 O O . ASP A 1 91 ? -4.906 -15.094 1.475 1 93.12 91 ASP A O 1
ATOM 692 N N . LEU A 1 92 ? -5.531 -14.594 -0.612 1 92.62 92 LEU A N 1
ATOM 693 C CA . LEU A 1 92 ? -6.441 -13.523 -0.21 1 92.62 92 LEU A CA 1
ATOM 694 C C . LEU A 1 92 ? -7.895 -13.969 -0.35 1 92.62 92 LEU A C 1
ATOM 696 O O . LEU A 1 92 ? -8.797 -13.133 -0.417 1 92.62 92 LEU A O 1
ATOM 700 N N . THR A 1 93 ? -8.117 -15.211 -0.478 1 89.44 93 THR A N 1
ATOM 701 C CA . THR A 1 93 ? -9.453 -15.766 -0.647 1 89.44 93 THR A CA 1
ATOM 702 C C . THR A 1 93 ? -10.391 -15.258 0.445 1 89.44 93 THR A C 1
ATOM 704 O O . THR A 1 93 ? -11.562 -14.969 0.183 1 89.44 93 THR A O 1
ATOM 707 N N . SER A 1 94 ? -9.914 -15.117 1.656 1 88.5 94 SER A N 1
ATOM 708 C CA . SER A 1 94 ? -10.734 -14.711 2.791 1 88.5 94 SER A CA 1
ATOM 709 C C . SER A 1 94 ? -10.844 -13.188 2.867 1 88.5 94 SER A C 1
ATOM 711 O O . SER A 1 94 ? -11.469 -12.656 3.787 1 88.5 94 SER A O 1
ATOM 713 N N . GLN A 1 95 ? -10.281 -12.469 1.896 1 88.5 95 GLN A N 1
ATOM 714 C CA . GLN A 1 95 ? -10.289 -11.016 1.853 1 88.5 95 GLN A CA 1
ATOM 715 C C . GLN A 1 95 ? -10.844 -10.508 0.524 1 88.5 95 GLN A C 1
ATOM 717 O O . GLN A 1 95 ? -10.133 -9.836 -0.23 1 88.5 95 GLN A O 1
ATOM 722 N N . PRO A 1 96 ? -12.141 -10.805 0.262 1 89.12 96 PRO A N 1
ATOM 723 C CA . PRO A 1 96 ? -12.703 -10.445 -1.042 1 89.12 96 PRO A CA 1
ATOM 724 C C . PRO A 1 96 ? -12.688 -8.945 -1.305 1 89.12 96 PRO A C 1
ATOM 726 O O . PRO A 1 96 ? -12.617 -8.516 -2.459 1 89.12 96 PRO A O 1
ATOM 729 N N . GLU A 1 97 ? -12.719 -8.156 -0.247 1 89.38 97 GLU A N 1
ATOM 730 C CA . GLU A 1 97 ? -12.719 -6.699 -0.394 1 89.38 97 GLU A CA 1
ATOM 731 C C . GLU A 1 97 ? -11.414 -6.207 -1.018 1 89.38 97 GLU A C 1
ATOM 733 O O . GLU A 1 97 ? -11.391 -5.164 -1.676 1 89.38 97 GLU A O 1
ATOM 738 N N . MET A 1 98 ? -10.375 -6.961 -0.831 1 89.81 98 MET A N 1
ATOM 739 C CA . MET A 1 98 ? -9.07 -6.574 -1.376 1 89.81 98 MET A CA 1
ATOM 740 C C . MET A 1 98 ? -9.078 -6.645 -2.9 1 89.81 98 MET A C 1
ATOM 742 O O . MET A 1 98 ? -8.445 -5.828 -3.564 1 89.81 98 MET A O 1
ATOM 746 N N . LYS A 1 99 ? -9.812 -7.582 -3.393 1 92.5 99 LYS A N 1
ATOM 747 C CA . LYS A 1 99 ? -9.961 -7.684 -4.84 1 92.5 99 LYS A CA 1
ATOM 748 C C . LYS A 1 99 ? -10.672 -6.457 -5.41 1 92.5 99 LYS A C 1
ATOM 750 O O . LYS A 1 99 ? -10.219 -5.867 -6.387 1 92.5 99 LYS A O 1
ATOM 755 N N . ASN A 1 100 ? -11.742 -6.027 -4.73 1 90.5 100 ASN A N 1
ATOM 756 C CA . ASN A 1 100 ? -12.555 -4.914 -5.211 1 90.5 100 ASN A CA 1
ATOM 757 C C . ASN A 1 100 ? -11.805 -3.59 -5.129 1 90.5 100 ASN A C 1
ATOM 759 O O . ASN A 1 100 ? -12.031 -2.689 -5.938 1 90.5 100 ASN A O 1
ATOM 763 N N . ALA A 1 101 ? -10.891 -3.506 -4.234 1 91.62 101 ALA A N 1
ATOM 764 C CA . ALA A 1 101 ? -10.203 -2.246 -3.963 1 91.62 101 ALA A CA 1
ATOM 765 C C . ALA A 1 101 ? -8.867 -2.182 -4.699 1 91.62 101 ALA A C 1
ATOM 767 O O . ALA A 1 101 ? -8.195 -1.15 -4.684 1 91.62 101 ALA A O 1
ATOM 768 N N . TRP A 1 102 ? -8.508 -3.209 -5.422 1 94.62 102 TRP A N 1
ATOM 769 C CA . TRP A 1 102 ? -7.133 -3.336 -5.891 1 94.62 102 TRP A CA 1
ATOM 770 C C . TRP A 1 102 ? -6.793 -2.227 -6.883 1 94.62 102 TRP A C 1
ATOM 772 O O . TRP A 1 102 ? -5.762 -1.562 -6.746 1 94.62 102 TRP A O 1
ATOM 782 N N . GLU A 1 103 ? -7.652 -1.989 -7.848 1 93.56 103 GLU A N 1
ATOM 783 C CA . GLU A 1 103 ? -7.367 -0.961 -8.844 1 93.56 103 GLU A CA 1
ATOM 784 C C . GLU A 1 103 ? -7.203 0.409 -8.188 1 93.56 103 GLU A C 1
ATOM 786 O O . GLU A 1 103 ? -6.297 1.167 -8.539 1 93.56 103 GLU A O 1
ATOM 791 N N . LEU A 1 104 ? -8.102 0.688 -7.301 1 90.12 104 LEU A N 1
ATOM 792 C CA . LEU A 1 104 ? -8.039 1.967 -6.602 1 90.12 104 LEU A CA 1
ATOM 793 C C . LEU A 1 104 ? -6.77 2.074 -5.77 1 90.12 104 LEU A C 1
ATOM 795 O O . LEU A 1 104 ? -6.129 3.129 -5.734 1 90.12 104 LEU A O 1
ATOM 799 N N . GLU A 1 105 ? -6.406 0.995 -5.117 1 92.75 105 GLU A N 1
ATOM 800 C CA . GLU A 1 105 ? -5.188 0.953 -4.316 1 92.75 105 GLU A CA 1
ATOM 801 C C . GLU A 1 105 ? -3.955 1.25 -5.168 1 92.75 105 GLU A C 1
ATOM 803 O O . GLU A 1 105 ? -3.08 2.016 -4.758 1 92.75 105 GLU A O 1
ATOM 808 N N . VAL A 1 106 ? -3.877 0.666 -6.316 1 94.38 106 VAL A N 1
ATOM 809 C CA . VAL A 1 106 ? -2.742 0.875 -7.211 1 94.38 106 VAL A CA 1
ATOM 810 C C . VAL A 1 106 ? -2.697 2.334 -7.656 1 94.38 106 VAL A C 1
ATOM 812 O O . VAL A 1 106 ? -1.641 2.971 -7.617 1 94.38 106 VAL A O 1
ATOM 815 N N . LYS A 1 107 ? -3.828 2.867 -8.062 1 90.81 107 LYS A N 1
ATOM 816 C CA . LYS A 1 107 ? -3.902 4.262 -8.484 1 90.81 107 LYS A CA 1
ATOM 817 C C . LYS A 1 107 ? -3.455 5.203 -7.363 1 90.81 107 LYS A C 1
ATOM 819 O O . LYS A 1 107 ? -2.711 6.156 -7.605 1 90.81 107 LYS A O 1
ATOM 824 N N . GLU A 1 108 ? -3.941 4.879 -6.23 1 90.12 108 GLU A N 1
ATOM 825 C CA . GLU A 1 108 ? -3.574 5.691 -5.074 1 90.12 108 GLU A CA 1
ATOM 826 C C . GLU A 1 108 ? -2.066 5.676 -4.844 1 90.12 108 GLU A C 1
ATOM 828 O O . GLU A 1 108 ? -1.453 6.723 -4.637 1 90.12 108 GLU A O 1
ATOM 833 N N . ALA A 1 109 ? -1.521 4.5 -4.816 1 91.38 109 ALA A N 1
ATOM 834 C CA . ALA A 1 109 ? -0.081 4.375 -4.598 1 91.38 109 ALA A CA 1
ATOM 835 C C . ALA A 1 109 ? 0.704 5.141 -5.66 1 91.38 109 ALA A C 1
ATOM 837 O O . ALA A 1 109 ? 1.704 5.793 -5.352 1 91.38 109 ALA A O 1
ATOM 838 N N . ASN A 1 110 ? 0.26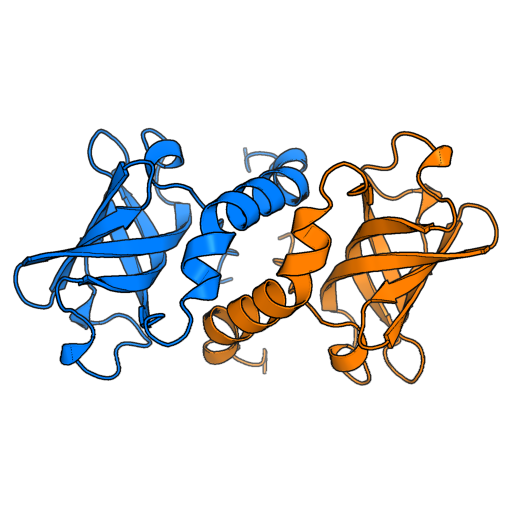 5.082 -6.887 1 90.06 110 ASN A N 1
ATOM 839 C CA . ASN A 1 110 ? 0.907 5.82 -7.965 1 90.06 110 ASN A CA 1
ATOM 840 C C . ASN A 1 110 ? 0.804 7.328 -7.758 1 90.06 110 ASN A C 1
ATOM 842 O O . ASN A 1 110 ? 1.761 8.062 -8.016 1 90.06 110 ASN A O 1
ATOM 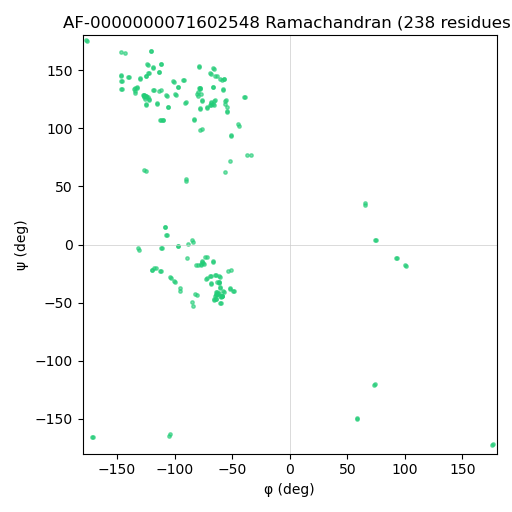846 N N . LEU A 1 111 ? -0.39 7.746 -7.34 1 85.5 111 LEU A N 1
ATOM 847 C CA . LEU A 1 111 ? -0.614 9.164 -7.078 1 85.5 111 LEU A CA 1
ATOM 848 C C . LEU A 1 111 ? 0.299 9.664 -5.961 1 85.5 111 LEU A C 1
ATOM 850 O O . LEU A 1 111 ? 0.904 10.727 -6.078 1 85.5 111 LEU A O 1
ATOM 854 N N . VAL A 1 112 ? 0.449 8.867 -4.906 1 85.75 112 VAL A N 1
ATOM 855 C CA . VAL A 1 112 ? 1.137 9.289 -3.691 1 85.75 112 VAL A CA 1
ATOM 856 C C . VAL A 1 112 ? 2.646 9.141 -3.873 1 85.75 112 VAL A C 1
ATOM 858 O O . VAL A 1 112 ? 3.41 10.039 -3.51 1 85.75 112 VAL A O 1
ATOM 861 N N . LEU A 1 113 ? 3.07 8.062 -4.449 1 82.62 113 LEU A N 1
ATOM 862 C CA . LEU A 1 113 ? 4.492 7.754 -4.527 1 82.62 113 LEU A CA 1
ATOM 863 C C . LEU A 1 113 ? 5.074 8.211 -5.863 1 82.62 113 LEU A C 1
ATOM 865 O O . LEU A 1 113 ? 6.293 8.328 -6.004 1 82.62 113 LEU A O 1
ATOM 869 N N . GLY A 1 114 ? 4.438 8.133 -7.02 1 71.44 114 GLY A N 1
ATOM 870 C CA . GLY A 1 114 ? 4.91 8.461 -8.359 1 71.44 114 GLY A CA 1
ATOM 871 C C . GLY A 1 114 ? 5.562 9.828 -8.445 1 71.44 114 GLY A C 1
ATOM 872 O O . GLY A 1 114 ? 6.402 10.062 -9.312 1 71.44 114 GLY A O 1
ATOM 873 N N . GLY A 1 115 ? 5.168 10.766 -7.898 1 56.81 115 GLY A N 1
ATOM 874 C CA . GLY A 1 115 ? 5.887 12 -8.141 1 56.81 115 GLY A CA 1
ATOM 875 C C . GLY A 1 115 ? 7.336 11.953 -7.699 1 56.81 115 GLY A C 1
ATOM 876 O O . GLY A 1 115 ? 8.172 12.711 -8.188 1 56.81 115 GLY A O 1
ATOM 877 N N . ASN A 1 116 ? 7.809 11.227 -6.633 1 46.12 116 ASN A N 1
ATOM 878 C CA . ASN A 1 116 ? 9.195 11.219 -6.184 1 46.12 116 ASN A CA 1
ATOM 879 C C . ASN A 1 116 ? 10.008 10.141 -6.891 1 46.12 116 ASN A C 1
ATOM 881 O O . ASN A 1 116 ? 11.125 9.828 -6.477 1 46.12 116 ASN A O 1
ATOM 885 N N . TYR A 1 117 ? 9.562 9.258 -7.566 1 35.69 117 TYR A N 1
ATOM 886 C CA . TYR A 1 117 ? 10.461 8.297 -8.188 1 35.69 117 TYR A CA 1
ATOM 887 C C . TYR A 1 117 ? 11.5 9 -9.055 1 35.69 117 TYR A C 1
ATOM 889 O O . TYR A 1 117 ? 11.18 9.484 -10.141 1 35.69 117 TYR A O 1
ATOM 897 N N . LYS A 1 118 ? 12.359 9.844 -8.469 1 34.56 118 LYS A N 1
ATOM 898 C CA . LYS A 1 118 ? 13.5 10.008 -9.367 1 34.56 118 LYS A CA 1
ATOM 899 C C . LYS A 1 118 ? 14.109 8.656 -9.734 1 34.56 118 LYS A C 1
ATOM 901 O O . LYS A 1 118 ? 14.406 7.844 -8.859 1 34.56 118 LYS A O 1
ATOM 906 N N . PRO A 1 119 ? 14.156 8.172 -11.078 1 27.38 119 PRO A N 1
ATOM 907 C CA . PRO A 1 119 ? 15 7.039 -11.453 1 27.38 119 PRO A CA 1
ATOM 908 C C . PRO A 1 119 ? 16.406 7.121 -10.844 1 27.38 119 PRO A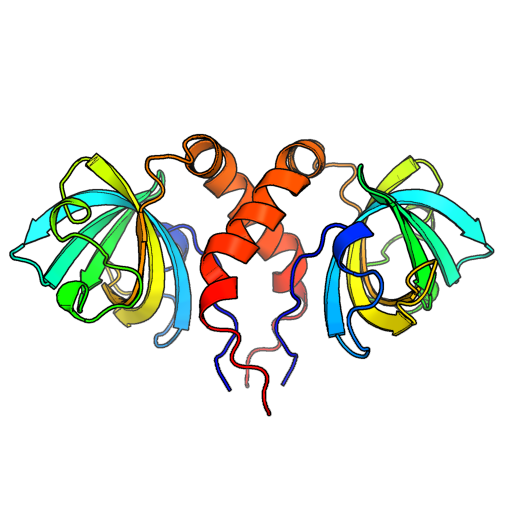 C 1
ATOM 910 O O . PRO A 1 119 ? 16.953 8.219 -10.711 1 27.38 119 PRO A O 1
ATOM 913 N N . SER A 1 120 ? 16.594 6.344 -9.797 1 26.34 120 SER A N 1
ATOM 914 C CA . SER A 1 120 ? 18.047 6.277 -9.656 1 26.34 120 SER A CA 1
ATOM 915 C C . SER A 1 120 ? 18.734 6.324 -11.016 1 26.34 120 SER A C 1
ATOM 917 O O . SER A 1 120 ? 18.562 5.418 -11.836 1 26.34 120 SER A O 1
ATOM 919 N N . LEU A 1 121 ? 18.812 7.512 -11.602 1 21.91 121 LEU A N 1
ATOM 920 C CA . LEU A 1 121 ? 19.922 7.484 -12.555 1 21.91 121 LEU A CA 1
ATOM 921 C C . LEU A 1 121 ? 21.219 7.109 -11.859 1 21.91 121 LEU A C 1
ATOM 923 O O . LEU A 1 121 ? 21.531 7.641 -10.789 1 21.91 121 LEU A O 1
ATOM 927 N N . MET B 1 1 ? 18.344 6.199 1.036 1 30.53 1 MET B N 1
ATOM 928 C CA . MET B 1 1 ? 17.547 5.094 0.523 1 30.53 1 MET B CA 1
ATOM 929 C C . MET B 1 1 ? 16.094 5.219 0.987 1 30.53 1 MET B C 1
ATOM 931 O O . MET B 1 1 ? 15.82 5.215 2.189 1 30.53 1 MET B O 1
ATOM 935 N N . ALA B 1 2 ? 15.336 6.035 0.395 1 41.69 2 ALA B N 1
ATOM 936 C CA . ALA B 1 2 ? 14.062 6.445 0.987 1 41.69 2 ALA B CA 1
ATOM 937 C C . ALA B 1 2 ? 13.242 5.23 1.411 1 41.69 2 ALA B C 1
ATOM 939 O O . ALA B 1 2 ? 13.07 4.289 0.634 1 41.69 2 ALA B O 1
ATOM 940 N N . SER B 1 3 ? 13.367 4.789 2.748 1 58.16 3 SER B N 1
ATOM 941 C CA . SER B 1 3 ? 12.609 3.729 3.41 1 58.16 3 SER B CA 1
ATOM 942 C C . SER B 1 3 ? 11.141 3.746 2.988 1 58.16 3 SER B C 1
ATOM 944 O O . SER B 1 3 ? 10.625 4.785 2.582 1 58.16 3 SER B O 1
ATOM 946 N N . CYS B 1 4 ? 10.656 2.711 2.566 1 76.62 4 CYS B N 1
ATOM 947 C CA . CYS B 1 4 ? 9.258 2.547 2.184 1 76.62 4 CYS B CA 1
ATOM 948 C C . CYS B 1 4 ? 8.328 2.947 3.324 1 76.62 4 CYS B C 1
ATOM 950 O O . CYS B 1 4 ? 8.422 2.402 4.426 1 76.62 4 CYS B O 1
ATOM 952 N N . PRO B 1 5 ? 7.609 3.979 3.076 1 90.62 5 PRO B N 1
ATOM 953 C CA . PRO B 1 5 ? 6.684 4.301 4.164 1 90.62 5 PRO B CA 1
ATOM 954 C C . PRO B 1 5 ? 5.715 3.16 4.473 1 90.62 5 PRO B C 1
ATOM 956 O O . PRO B 1 5 ? 5.281 2.453 3.559 1 90.62 5 PRO B O 1
ATOM 959 N N . ARG B 1 6 ? 5.469 2.996 5.727 1 92.56 6 ARG B N 1
ATOM 960 C CA . ARG B 1 6 ? 4.52 1.977 6.164 1 92.56 6 ARG B CA 1
ATOM 961 C C . ARG B 1 6 ? 3.168 2.596 6.5 1 92.56 6 ARG B C 1
ATOM 963 O O . ARG B 1 6 ? 3.104 3.67 7.105 1 92.56 6 ARG B O 1
ATOM 970 N N . LYS B 1 7 ? 2.203 1.876 6.098 1 95.25 7 LYS B N 1
ATOM 971 C CA . LYS B 1 7 ? 0.851 2.334 6.402 1 95.25 7 LYS B CA 1
ATOM 972 C C . LYS B 1 7 ? 0.486 2.045 7.855 1 95.25 7 LYS B C 1
ATOM 974 O O . LYS B 1 7 ? 0.721 0.941 8.352 1 95.25 7 LYS B O 1
ATOM 979 N N . PHE B 1 8 ? -0.116 3.092 8.531 1 96.69 8 PHE B N 1
ATOM 980 C CA . PHE B 1 8 ? -0.577 2.938 9.906 1 96.69 8 PHE B CA 1
ATOM 981 C C . PHE B 1 8 ? -1.976 3.518 10.078 1 96.69 8 PHE B C 1
ATOM 983 O O . PHE B 1 8 ? -2.262 4.617 9.594 1 96.69 8 PHE B O 1
ATOM 990 N N . LEU B 1 9 ? -2.809 2.695 10.711 1 97.62 9 LEU B N 1
ATOM 991 C CA . LEU B 1 9 ? -3.826 3.439 11.445 1 97.62 9 LEU B CA 1
ATOM 992 C C . LEU B 1 9 ? -3.195 4.25 12.57 1 97.62 9 LEU B C 1
ATOM 994 O O . LEU B 1 9 ? -2.25 3.791 13.219 1 97.62 9 LEU B O 1
ATOM 998 N N . ILE B 1 10 ? -3.785 5.449 12.812 1 98 10 ILE B N 1
ATOM 999 C CA . ILE B 1 10 ? -3.111 6.379 13.711 1 98 10 ILE B CA 1
ATOM 1000 C C . ILE B 1 10 ? -2.955 5.742 15.094 1 98 10 ILE B C 1
ATOM 1002 O O . ILE B 1 10 ? -1.911 5.887 15.734 1 98 10 ILE B O 1
ATOM 1006 N N . LYS B 1 11 ? -3.932 4.977 15.531 1 97.19 11 LYS B N 1
ATOM 1007 C CA . LYS B 1 11 ? -3.869 4.336 16.844 1 97.19 11 LYS B CA 1
ATOM 1008 C C . LYS B 1 11 ? -2.688 3.375 16.938 1 97.19 11 LYS B C 1
ATOM 1010 O O . LYS B 1 11 ? -2.119 3.176 18 1 97.19 11 LYS B O 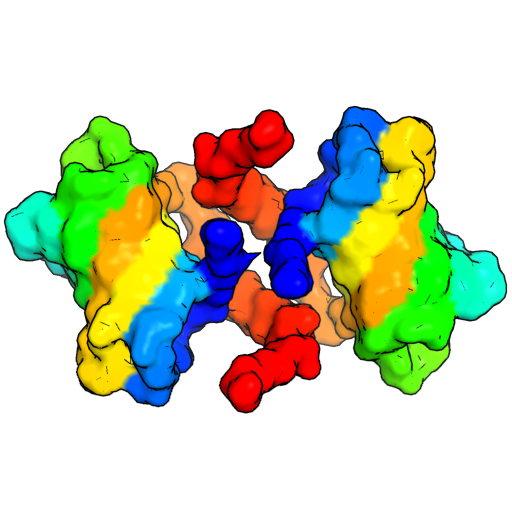1
ATOM 1015 N N . GLU B 1 12 ? -2.312 2.721 15.836 1 95.94 12 GLU B N 1
ATOM 1016 C CA . GLU B 1 12 ? -1.237 1.732 15.812 1 95.94 12 GLU B CA 1
ATOM 1017 C C . GLU B 1 12 ? 0.131 2.404 15.891 1 95.94 12 GLU B C 1
ATOM 1019 O O . GLU B 1 12 ? 1.138 1.744 16.156 1 95.94 12 GLU B O 1
ATOM 1024 N N . LEU B 1 13 ? 0.17 3.66 15.633 1 96.31 13 LEU B N 1
ATOM 1025 C CA . LEU B 1 13 ? 1.415 4.418 15.695 1 96.31 13 LEU B CA 1
ATOM 1026 C C . LEU B 1 13 ? 1.769 4.773 17.141 1 96.31 13 LEU B C 1
ATOM 1028 O O . LEU B 1 13 ? 2.912 5.133 17.422 1 96.31 13 LEU B O 1
ATOM 1032 N N . ILE B 1 14 ? 0.803 4.699 18.031 1 96.69 14 ILE B N 1
ATOM 1033 C CA . ILE B 1 14 ? 1.016 5.055 19.438 1 96.69 14 ILE B CA 1
ATOM 1034 C C . ILE B 1 14 ? 2.002 4.078 20.062 1 96.69 14 ILE B C 1
ATOM 1036 O O . ILE B 1 14 ? 1.812 2.861 20 1 96.69 14 ILE B O 1
ATOM 1040 N N . ASN B 1 15 ? 3.086 4.527 20.641 1 93.31 15 ASN B N 1
ATOM 1041 C CA . ASN B 1 15 ? 4.133 3.826 21.375 1 93.31 15 ASN B CA 1
ATOM 1042 C C . ASN B 1 15 ? 5.047 3.041 20.438 1 93.31 15 ASN B C 1
ATOM 1044 O O . ASN B 1 15 ? 5.793 2.166 20.875 1 93.31 15 ASN B O 1
ATOM 1048 N N . VAL B 1 16 ? 4.898 3.104 19.062 1 95.19 16 VAL B N 1
ATOM 1049 C CA . VAL B 1 16 ? 5.926 2.623 18.141 1 95.19 16 VAL B CA 1
ATOM 1050 C C . VAL B 1 16 ? 7.176 3.494 18.266 1 95.19 16 VAL B C 1
ATOM 1052 O O . VAL B 1 16 ? 7.109 4.715 18.078 1 95.19 16 VAL B O 1
ATOM 1055 N N . PRO B 1 17 ? 8.242 2.891 18.625 1 95.19 17 PRO B N 1
ATOM 1056 C CA . PRO B 1 17 ? 9.445 3.705 18.844 1 95.19 17 PRO B CA 1
ATOM 1057 C C . PRO B 1 17 ? 9.812 4.551 17.625 1 95.19 17 PRO B C 1
ATOM 1059 O O . PRO B 1 17 ? 10.008 4.012 16.531 1 95.19 17 PRO B O 1
ATOM 1062 N N . PRO B 1 18 ? 9.93 5.836 17.75 1 95.69 18 PRO B N 1
ATOM 1063 C CA . PRO B 1 18 ? 10.375 6.695 16.656 1 95.69 18 PRO B CA 1
ATOM 1064 C C . PRO B 1 18 ? 11.883 6.664 16.453 1 95.69 18 PRO B C 1
ATOM 1066 O O . PRO B 1 18 ? 12.633 6.32 17.375 1 95.69 18 PRO B O 1
ATOM 1069 N N . PRO B 1 19 ? 12.367 6.945 15.148 1 96.56 19 PRO B N 1
ATOM 1070 C CA . PRO B 1 19 ? 11.641 7.43 13.969 1 96.56 19 PRO B CA 1
ATOM 1071 C C . PRO B 1 19 ? 11.133 6.297 13.078 1 96.56 19 PRO B C 1
ATOM 1073 O O . PRO B 1 19 ? 11.812 5.277 12.922 1 96.56 19 PRO B O 1
ATOM 1076 N N . VAL B 1 20 ? 9.922 6.445 12.523 1 94.25 20 VAL B N 1
ATOM 1077 C CA . VAL B 1 20 ? 9.383 5.527 11.523 1 94.25 20 VAL B CA 1
ATOM 1078 C C . VAL B 1 20 ? 8.805 6.312 10.352 1 94.25 20 VAL B C 1
ATOM 1080 O O . VAL B 1 20 ? 8.141 7.336 10.547 1 94.25 20 VAL B O 1
ATOM 1083 N N . ASN B 1 21 ? 9.117 5.84 9.125 1 95.31 21 ASN B N 1
ATOM 1084 C CA . ASN B 1 21 ? 8.484 6.422 7.941 1 95.31 21 ASN B CA 1
ATOM 1085 C C . ASN B 1 21 ? 7.051 5.934 7.777 1 95.31 21 ASN B C 1
ATOM 1087 O O . ASN B 1 21 ? 6.805 4.73 7.691 1 95.31 21 ASN B O 1
ATOM 1091 N N . VAL B 1 22 ? 6.129 6.934 7.711 1 97 22 VAL B N 1
ATOM 1092 C CA . VAL B 1 22 ? 4.727 6.547 7.836 1 97 22 VAL B CA 1
ATOM 1093 C C . VAL B 1 22 ? 3.939 7.062 6.637 1 97 22 VAL B C 1
ATOM 1095 O O . VAL B 1 22 ? 4.316 8.062 6.02 1 97 22 VAL B O 1
ATOM 1098 N N . TRP B 1 23 ? 2.998 6.273 6.27 1 96.88 23 TRP B N 1
ATOM 1099 C CA . TRP B 1 23 ? 1.888 6.625 5.391 1 96.88 23 TRP B CA 1
ATOM 1100 C C . TRP B 1 23 ? 0.573 6.66 6.164 1 96.88 23 TRP B C 1
ATOM 1102 O O . TRP B 1 23 ? 0.063 5.621 6.582 1 96.88 23 TRP B O 1
ATOM 1112 N N . LEU B 1 24 ? 0.077 7.906 6.383 1 98 24 LEU B N 1
ATOM 1113 C CA . LEU B 1 24 ? -1.184 8.109 7.09 1 98 24 LEU B CA 1
ATOM 1114 C C . LEU B 1 24 ? -2.238 8.695 6.16 1 98 24 LEU B C 1
ATOM 1116 O O . LEU B 1 24 ? -1.907 9.414 5.215 1 98 24 LEU B O 1
ATOM 1120 N N . GLN B 1 25 ? -3.422 8.344 6.43 1 97.5 25 GLN B N 1
ATOM 1121 C CA . GLN B 1 25 ? -4.547 9.055 5.828 1 97.5 25 GLN B CA 1
ATOM 1122 C C . GLN B 1 25 ? -5.566 9.461 6.887 1 97.5 25 GLN B C 1
ATOM 1124 O O . GLN B 1 25 ? -5.781 8.742 7.863 1 97.5 25 GLN B O 1
ATOM 1129 N N . GLY B 1 26 ? -6.152 10.664 6.668 1 97.75 26 GLY B N 1
ATOM 1130 C CA . GLY B 1 26 ? -7.137 11.164 7.617 1 97.75 26 GLY B CA 1
ATOM 1131 C C . GLY B 1 26 ? -7.746 12.484 7.195 1 97.75 26 GLY B C 1
ATOM 1132 O O . GLY B 1 26 ? -7.398 13.031 6.145 1 97.75 26 GLY B O 1
ATOM 1133 N N . THR B 1 27 ? -8.703 12.906 7.992 1 97.75 27 THR B N 1
ATOM 1134 C CA . THR B 1 27 ? -9.359 14.195 7.781 1 97.75 27 THR B CA 1
ATOM 1135 C C . THR B 1 27 ? -8.742 15.266 8.68 1 97.75 27 THR B C 1
ATOM 1137 O O . THR B 1 27 ? -8.5 15.023 9.867 1 97.75 27 THR B O 1
ATOM 1140 N N . ILE B 1 28 ? -8.484 16.438 8.102 1 97.25 28 ILE B N 1
ATOM 1141 C CA . ILE B 1 28 ? -7.969 17.547 8.891 1 97.25 28 ILE B CA 1
ATOM 1142 C C . ILE B 1 28 ? -9.039 18.047 9.859 1 97.25 28 ILE B C 1
ATOM 1144 O O . ILE B 1 28 ? -10.117 18.484 9.43 1 97.25 28 ILE B O 1
ATOM 1148 N N . GLU B 1 29 ? -8.703 17.969 11.117 1 98 29 GLU B N 1
ATOM 1149 C CA . GLU B 1 29 ? -9.648 18.406 12.141 1 98 29 GLU B CA 1
ATOM 1150 C C . GLU B 1 29 ? -9.305 19.797 12.656 1 98 29 GLU B C 1
ATOM 1152 O O . GLU B 1 29 ? -10.18 20.531 13.133 1 98 29 GLU B O 1
ATOM 1157 N N . GLN B 1 30 ? -8.047 20.141 12.68 1 97.06 30 GLN B N 1
ATOM 1158 C CA . GLN B 1 30 ? -7.566 21.422 13.203 1 97.06 30 GLN B CA 1
ATOM 1159 C C . GLN B 1 30 ? -6.344 21.891 12.422 1 97.06 30 GLN B C 1
ATOM 1161 O O . GLN B 1 30 ? -5.562 21.094 11.922 1 97.06 30 GLN B O 1
ATOM 1166 N N . THR B 1 31 ? -6.297 23.141 12.312 1 94.94 31 THR B N 1
ATOM 1167 C CA . THR B 1 31 ? -5.117 23.781 11.742 1 94.94 31 THR B CA 1
ATOM 1168 C C . THR B 1 31 ? -4.555 24.828 12.695 1 94.94 31 THR B C 1
ATOM 1170 O O . THR B 1 31 ? -5.312 25.547 13.344 1 94.94 31 THR B O 1
ATOM 1173 N N . VAL B 1 32 ? -3.344 24.734 12.969 1 91.19 32 VAL B N 1
ATOM 1174 C CA . VAL B 1 32 ? -2.646 25.781 13.703 1 91.19 32 VAL B CA 1
ATOM 1175 C C . VAL B 1 32 ? -1.64 26.469 12.789 1 91.19 32 VAL B C 1
ATOM 1177 O O . VAL B 1 32 ? -0.562 25.938 12.523 1 91.19 32 VAL B O 1
ATOM 1180 N N . GLY B 1 33 ? -1.977 27.688 12.398 1 86.06 33 GLY B N 1
ATOM 1181 C CA . GLY B 1 33 ? -1.179 28.297 11.344 1 86.06 33 GLY B CA 1
ATOM 1182 C C . GLY B 1 33 ? -1.16 27.469 10.062 1 86.06 33 GLY B C 1
ATOM 1183 O O . GLY B 1 33 ? -2.17 26.875 9.695 1 86.06 33 GLY B O 1
ATOM 1184 N N . THR B 1 34 ? -0.047 27.531 9.273 1 80.19 34 THR B N 1
ATOM 1185 C CA . THR B 1 34 ? 0.058 26.781 8.031 1 80.19 34 THR B CA 1
ATOM 1186 C C . THR B 1 34 ? 1.021 25.609 8.188 1 80.19 34 THR B C 1
ATOM 1188 O O . THR B 1 34 ? 1.246 24.844 7.242 1 80.19 34 THR B O 1
ATOM 1191 N N . ASN B 1 35 ? 1.395 25.422 9.375 1 91.12 35 ASN B N 1
ATOM 1192 C CA . ASN B 1 35 ? 2.506 24.5 9.531 1 91.12 35 ASN B CA 1
ATOM 1193 C C . ASN B 1 35 ? 2.104 23.281 10.352 1 91.12 35 ASN B C 1
ATOM 1195 O O . ASN B 1 35 ? 2.814 22.266 10.359 1 91.12 35 ASN B O 1
ATOM 1199 N N . ILE B 1 36 ? 1.033 23.391 11.117 1 95.62 36 ILE B N 1
ATOM 1200 C CA . ILE B 1 36 ? 0.652 22.312 12.016 1 95.62 36 ILE B CA 1
ATOM 1201 C C . ILE B 1 36 ? -0.804 21.922 11.773 1 95.62 36 ILE B C 1
ATOM 1203 O O . ILE B 1 36 ? -1.685 22.781 11.734 1 95.62 36 ILE B O 1
ATOM 1207 N N . LEU B 1 37 ? -1.014 20.625 11.578 1 97.06 37 LEU B N 1
ATOM 1208 C CA . LEU B 1 37 ? -2.35 20.062 11.43 1 97.06 37 LEU B CA 1
ATOM 1209 C C . LEU B 1 37 ? -2.602 18.984 12.477 1 97.06 37 LEU B C 1
ATOM 1211 O O . LEU B 1 37 ? -1.673 18.297 12.898 1 97.06 37 LEU B O 1
ATOM 1215 N N . ILE B 1 38 ? -3.83 18.891 12.875 1 98.38 38 ILE B N 1
ATOM 1216 C CA . ILE B 1 38 ? -4.309 17.672 13.523 1 98.38 38 ILE B CA 1
ATOM 1217 C C . ILE B 1 38 ? -5.195 16.891 12.562 1 98.38 38 ILE B C 1
ATOM 1219 O O . ILE B 1 38 ? -6.211 17.406 12.086 1 98.38 38 ILE B O 1
ATOM 1223 N N . ILE B 1 39 ? -4.773 15.695 12.25 1 98.38 39 ILE B N 1
ATOM 1224 C CA . ILE B 1 39 ? -5.598 14.859 11.383 1 98.38 39 ILE B CA 1
ATOM 1225 C C . ILE B 1 39 ? -6.152 13.68 12.172 1 98.38 39 ILE B C 1
ATOM 1227 O O . ILE B 1 39 ? -5.59 13.289 13.203 1 98.38 39 ILE B O 1
ATOM 1231 N N . SER B 1 40 ? -7.238 13.164 11.703 1 98.12 40 SER B N 1
ATOM 1232 C CA . SER B 1 40 ? -7.855 12 12.328 1 98.12 40 SER B CA 1
ATOM 1233 C C . SER B 1 40 ? -8.289 10.977 11.289 1 98.12 40 SER B C 1
ATOM 1235 O O . SER B 1 40 ? -8.789 11.344 10.219 1 98.12 40 SER B O 1
ATOM 1237 N N . ASP B 1 41 ? -7.93 9.891 11.641 1 96 41 ASP B N 1
ATOM 1238 C CA . ASP B 1 41 ? -8.617 8.812 10.938 1 96 41 ASP B CA 1
ATOM 1239 C C . ASP B 1 41 ? -9.672 8.164 11.82 1 96 41 ASP B C 1
ATOM 1241 O O . ASP B 1 41 ? -10.117 8.758 12.805 1 96 41 ASP B O 1
ATOM 1245 N N . LYS B 1 42 ? -10.344 7.016 11.773 1 93.25 42 LYS B N 1
ATOM 1246 C CA . LYS B 1 42 ? -11.391 6.395 12.586 1 93.25 42 LYS B CA 1
ATOM 1247 C C . LYS B 1 42 ? -10.828 5.895 13.914 1 93.25 42 LYS B C 1
ATOM 1249 O O . LYS B 1 42 ? -11.578 5.664 14.859 1 93.25 42 LYS B O 1
ATOM 1254 N N . THR B 1 43 ? -9.586 5.887 14.023 1 97.19 43 THR B N 1
ATOM 1255 C CA . THR B 1 43 ? -8.992 5.203 15.172 1 97.19 43 THR B CA 1
ATOM 1256 C C . THR B 1 43 ? -8.336 6.203 16.125 1 97.19 43 THR B C 1
ATOM 1258 O O . THR B 1 43 ? -8.102 5.895 17.281 1 97.19 43 THR B O 1
ATOM 1261 N N . GLY B 1 44 ? -7.965 7.383 15.664 1 97.44 44 GLY B N 1
ATOM 1262 C CA . GLY B 1 44 ? -7.289 8.352 16.516 1 97.44 44 GLY B CA 1
ATOM 1263 C C . GLY B 1 44 ? -6.863 9.602 15.781 1 97.44 44 GLY B C 1
ATOM 1264 O O . GLY B 1 44 ? -7.285 9.836 14.648 1 97.44 44 GLY B O 1
ATOM 1265 N N . ARG B 1 45 ? -6.074 10.461 16.516 1 98.31 45 ARG B N 1
ATOM 1266 C CA . ARG B 1 45 ? -5.582 11.734 16 1 98.31 45 ARG B CA 1
ATOM 1267 C C . ARG B 1 45 ? -4.059 11.758 15.961 1 98.31 45 ARG B C 1
ATOM 1269 O O . ARG B 1 45 ? -3.4 11.055 16.719 1 98.31 45 ARG B O 1
ATOM 1276 N N . ALA B 1 46 ? -3.578 12.523 15.062 1 98.69 46 ALA B N 1
ATOM 1277 C CA . ALA B 1 46 ? -2.139 12.758 14.977 1 98.69 46 ALA B CA 1
ATOM 1278 C C . ALA B 1 46 ? -1.835 14.219 14.664 1 98.69 46 ALA B C 1
ATOM 1280 O O . ALA B 1 46 ? -2.592 14.883 13.945 1 98.69 46 ALA B O 1
ATOM 1281 N N . LYS B 1 47 ? -0.79 14.664 15.242 1 98.62 47 LYS B N 1
ATOM 1282 C CA . LYS B 1 47 ? -0.263 15.992 14.945 1 98.62 47 LYS B CA 1
ATOM 1283 C C . LYS B 1 47 ? 0.75 15.938 13.805 1 98.62 47 LYS B C 1
ATOM 1285 O O . LYS B 1 47 ? 1.754 15.227 13.891 1 98.62 47 LYS B O 1
ATOM 1290 N N . ILE B 1 48 ? 0.468 16.688 12.773 1 98.38 48 ILE B N 1
ATOM 1291 C CA . ILE B 1 48 ? 1.357 16.766 11.617 1 98.38 48 ILE B CA 1
ATOM 1292 C C . ILE B 1 48 ? 2.068 18.125 11.609 1 98.38 48 ILE B C 1
ATOM 1294 O O . ILE B 1 48 ? 1.426 19.172 11.727 1 98.38 48 ILE B O 1
ATOM 1298 N N . THR B 1 49 ? 3.336 18.062 11.5 1 97.62 49 THR B N 1
ATOM 1299 C CA . THR B 1 49 ? 4.105 19.297 11.461 1 97.62 49 THR B CA 1
ATOM 1300 C C . THR B 1 49 ? 4.91 19.406 10.172 1 97.62 49 THR B C 1
ATOM 1302 O O . THR B 1 49 ? 4.98 18.438 9.406 1 97.62 49 THR B O 1
ATOM 1305 N N . LYS B 1 50 ? 5.406 20.562 9.906 1 95.38 50 LYS B N 1
ATOM 1306 C CA . LYS B 1 50 ? 6.195 20.875 8.719 1 95.38 50 LYS B CA 1
ATOM 1307 C C . LYS B 1 50 ? 5.348 20.75 7.453 1 95.38 50 LYS B C 1
ATOM 1309 O O . LYS B 1 50 ? 5.852 20.375 6.395 1 95.38 50 LYS B O 1
ATOM 1314 N N . CYS B 1 51 ? 4.074 21.125 7.59 1 93.5 51 CYS B N 1
ATOM 1315 C CA . CYS B 1 51 ? 3.141 20.984 6.48 1 93.5 51 CYS B CA 1
ATOM 1316 C C . CYS B 1 51 ? 3.414 22.016 5.406 1 93.5 51 CYS B C 1
ATOM 1318 O O . CYS B 1 51 ? 3.182 21.781 4.219 1 93.5 51 CYS B O 1
ATOM 1320 N N . ASP B 1 52 ? 3.922 23.141 5.781 1 87 52 ASP B N 1
ATOM 1321 C CA . ASP B 1 52 ? 4.129 24.219 4.832 1 87 52 ASP B CA 1
ATOM 1322 C C . ASP B 1 52 ? 5.332 23.953 3.936 1 87 52 ASP B C 1
ATOM 1324 O O . ASP B 1 52 ? 5.496 24.594 2.895 1 87 52 ASP B O 1
ATOM 1328 N N . THR B 1 53 ? 6.223 23.016 4.262 1 89.75 53 THR B N 1
ATOM 1329 C CA . THR B 1 53 ? 7.406 22.719 3.463 1 89.75 53 THR B CA 1
ATOM 1330 C C . THR B 1 53 ? 7.281 21.344 2.816 1 89.75 53 THR B C 1
ATOM 1332 O O . THR B 1 53 ? 8.18 20.906 2.094 1 89.75 53 THR B O 1
ATOM 1335 N N . ALA B 1 54 ? 6.238 20.672 3.117 1 91.88 54 ALA B N 1
ATOM 1336 C CA . ALA B 1 54 ? 6.039 19.344 2.562 1 91.88 54 ALA B CA 1
ATOM 1337 C C . ALA B 1 54 ? 5.773 19.406 1.06 1 91.88 54 ALA B C 1
ATOM 1339 O O . ALA B 1 54 ? 5.148 20.359 0.572 1 91.88 54 ALA B O 1
ATOM 1340 N N . ASP B 1 55 ? 6.199 18.453 0.37 1 90.38 55 ASP B N 1
ATOM 1341 C CA . ASP B 1 55 ? 5.859 18.312 -1.043 1 90.38 55 ASP B CA 1
ATOM 1342 C C . ASP B 1 55 ? 4.363 18.047 -1.226 1 90.38 55 ASP B C 1
ATOM 1344 O O . ASP B 1 55 ? 3.709 17.516 -0.329 1 90.38 55 ASP B O 1
ATOM 1348 N N . GLY B 1 56 ? 3.85 18.5 -2.385 1 84.94 56 GLY B N 1
ATOM 1349 C CA . GLY B 1 56 ? 2.479 18.156 -2.732 1 84.94 56 GLY B CA 1
ATOM 1350 C C . GLY B 1 56 ? 1.474 19.203 -2.287 1 84.94 56 GLY B C 1
ATOM 1351 O O . GLY B 1 56 ? 0.296 19.125 -2.646 1 84.94 56 GLY B O 1
ATOM 1352 N N . VAL B 1 57 ? 2 20.094 -1.474 1 73.62 57 VAL B N 1
ATOM 1353 C CA . VAL B 1 57 ? 1.1 21.156 -1.07 1 73.62 57 VAL B CA 1
ATOM 1354 C C . VAL B 1 57 ? 0.974 22.188 -2.199 1 73.62 57 VAL B C 1
ATOM 1356 O O . VAL B 1 57 ? 1.925 22.906 -2.498 1 73.62 57 VAL B O 1
ATOM 1359 N N . ILE B 1 58 ? -0.03 22.109 -2.949 1 68 58 ILE B N 1
ATOM 1360 C CA . ILE B 1 58 ? -0.161 22.984 -4.109 1 68 58 ILE B CA 1
ATOM 1361 C C . ILE B 1 58 ? -0.773 24.328 -3.686 1 68 58 ILE B C 1
ATOM 1363 O O . ILE B 1 58 ? -0.316 25.391 -4.113 1 68 58 ILE B O 1
ATOM 1367 N N . ASP B 1 59 ? -1.85 24.172 -2.971 1 73.44 59 ASP B N 1
ATOM 1368 C CA . ASP B 1 59 ? -2.574 25.344 -2.484 1 73.44 59 ASP B CA 1
ATOM 1369 C C . ASP B 1 59 ? -2.801 25.266 -0.977 1 73.44 59 ASP B C 1
ATOM 1371 O O . ASP B 1 59 ? -3.236 24.234 -0.463 1 73.44 59 ASP B O 1
ATOM 1375 N N . LYS B 1 60 ? -2.438 26.297 -0.411 1 76.62 60 LYS B N 1
ATOM 1376 C CA . LYS B 1 60 ? -2.648 26.391 1.031 1 76.62 60 LYS B CA 1
ATOM 1377 C C . LYS B 1 60 ? -4.105 26.109 1.392 1 76.62 60 LYS B C 1
ATOM 1379 O O . LYS B 1 60 ? -4.406 25.703 2.516 1 76.62 60 LYS B O 1
ATOM 1384 N N . SER B 1 61 ? -4.992 26.297 0.426 1 82.25 61 SER B N 1
ATOM 1385 C CA . SER B 1 61 ? -6.406 26.047 0.679 1 82.25 61 SER B CA 1
ATOM 1386 C C . SER B 1 61 ? -6.672 24.562 0.933 1 82.25 61 SER B C 1
ATOM 1388 O O . SER B 1 61 ? -7.707 24.203 1.492 1 82.25 61 SER B O 1
ATOM 1390 N N . SER B 1 62 ? -5.668 23.75 0.571 1 85.19 62 SER B N 1
ATOM 1391 C CA . SER B 1 62 ? -5.805 22.328 0.837 1 85.19 62 SER B CA 1
ATOM 1392 C C . SER B 1 62 ? -5.555 22.016 2.309 1 85.19 62 SER B C 1
ATOM 1394 O O . SER B 1 62 ? -5.938 20.938 2.795 1 85.19 62 SER B O 1
ATOM 1396 N N . LEU B 1 63 ? -4.934 22.938 2.979 1 90.62 63 LEU B N 1
ATOM 1397 C CA . LEU B 1 63 ? -4.664 22.781 4.402 1 90.62 63 LEU B CA 1
ATOM 1398 C C . LEU B 1 63 ? -5.801 23.344 5.242 1 90.62 63 LEU B C 1
ATOM 1400 O O . LEU B 1 63 ? -5.594 24.25 6.051 1 90.62 63 LEU B O 1
ATOM 1404 N N . ARG B 1 64 ? -6.988 22.875 4.988 1 91.81 64 ARG B N 1
ATOM 1405 C CA . ARG B 1 64 ? -8.18 23.375 5.668 1 91.81 64 ARG B CA 1
ATOM 1406 C C . ARG B 1 64 ? -8.922 22.25 6.371 1 91.81 64 ARG B C 1
ATOM 1408 O O . ARG B 1 64 ? -8.867 21.094 5.945 1 91.81 64 ARG B O 1
ATOM 1415 N N . ILE B 1 65 ? -9.648 22.641 7.379 1 95.31 65 ILE B N 1
ATOM 1416 C CA . ILE B 1 65 ? -10.453 21.703 8.164 1 95.31 65 ILE B CA 1
ATOM 1417 C C . ILE B 1 65 ? -11.438 20.984 7.25 1 95.31 65 ILE B C 1
ATOM 1419 O O . ILE B 1 65 ? -12.055 21.594 6.375 1 95.31 65 ILE B O 1
ATOM 1423 N N . GLY B 1 66 ? -11.523 19.656 7.406 1 95.75 66 GLY B N 1
ATOM 1424 C CA . GLY B 1 66 ? -12.469 18.875 6.629 1 95.75 66 GLY B CA 1
ATOM 1425 C C . GLY B 1 66 ? -11.836 18.172 5.453 1 95.75 66 GLY B C 1
ATOM 1426 O O . GLY B 1 66 ? -12.422 17.25 4.879 1 95.75 66 GLY B O 1
ATOM 1427 N N . THR B 1 67 ? -10.609 18.609 5.02 1 94.62 67 THR B N 1
ATOM 1428 C CA . THR B 1 67 ? -9.898 17.984 3.916 1 94.62 67 THR B CA 1
ATOM 1429 C C . THR B 1 67 ? -9.438 16.578 4.293 1 94.62 67 THR B C 1
ATOM 1431 O O . THR B 1 67 ? -8.82 16.375 5.344 1 94.62 67 THR B O 1
ATOM 1434 N N . TYR B 1 68 ? -9.891 15.594 3.484 1 95.94 68 TYR B N 1
ATOM 1435 C CA . TYR B 1 68 ? -9.281 14.273 3.611 1 95.94 68 TYR B CA 1
ATOM 1436 C C . TYR B 1 68 ? -7.953 14.211 2.875 1 95.94 68 TYR B C 1
ATOM 1438 O O . TYR B 1 68 ? -7.867 14.586 1.702 1 95.94 68 TYR B O 1
ATOM 1446 N N . CYS B 1 69 ? -6.875 13.719 3.6 1 96.44 69 CYS B N 1
ATOM 1447 C CA . CYS B 1 69 ? -5.547 13.828 3.006 1 96.44 69 CYS B CA 1
ATOM 1448 C C . CYS B 1 69 ? -4.699 12.609 3.342 1 96.44 69 CYS B C 1
ATOM 1450 O O . CYS B 1 69 ? -5.094 11.781 4.168 1 96.44 69 CYS B O 1
ATOM 1452 N N . CYS B 1 70 ? -3.615 12.516 2.572 1 96.5 70 CYS B N 1
ATOM 1453 C CA . CYS B 1 70 ? -2.541 11.562 2.826 1 96.5 70 CYS B CA 1
ATOM 1454 C C . CYS B 1 70 ? -1.265 12.281 3.248 1 96.5 70 CYS B C 1
ATOM 1456 O O . CYS B 1 70 ? -0.893 13.297 2.658 1 96.5 70 CYS B O 1
ATOM 1458 N N . ILE B 1 71 ? -0.679 11.766 4.309 1 96.75 71 ILE B N 1
ATOM 1459 C CA . ILE B 1 71 ? 0.59 12.281 4.812 1 96.75 71 ILE B CA 1
ATOM 1460 C C . ILE B 1 71 ? 1.67 11.211 4.684 1 96.75 71 ILE B C 1
ATOM 1462 O O . ILE B 1 71 ? 1.522 10.109 5.207 1 96.75 71 ILE B O 1
ATOM 1466 N N . ILE B 1 72 ? 2.711 11.508 3.957 1 96.75 72 ILE B N 1
ATOM 1467 C CA . ILE B 1 72 ? 3.969 10.781 4.055 1 96.75 72 ILE B CA 1
ATOM 1468 C C . ILE B 1 72 ? 4.945 11.555 4.938 1 96.75 72 ILE B C 1
ATOM 1470 O O . ILE B 1 72 ? 5.109 12.766 4.785 1 96.75 72 ILE B O 1
ATOM 1474 N N . GLY B 1 73 ? 5.457 10.836 5.879 1 96.94 73 GLY B N 1
ATOM 1475 C CA . GLY B 1 73 ? 6.371 11.539 6.762 1 96.94 73 GLY B CA 1
ATOM 1476 C C . GLY B 1 73 ? 7.109 10.617 7.715 1 96.94 73 GLY B C 1
ATOM 1477 O O . GLY B 1 73 ? 7.168 9.406 7.492 1 96.94 73 GLY B O 1
ATOM 1478 N N . THR B 1 74 ? 7.75 11.25 8.773 1 97.75 74 THR B N 1
ATOM 1479 C CA . THR B 1 74 ? 8.508 10.531 9.797 1 97.75 74 THR B CA 1
ATOM 1480 C C . THR B 1 74 ? 7.949 10.82 11.188 1 97.75 74 THR B C 1
ATOM 1482 O O . THR B 1 74 ? 7.773 11.984 11.555 1 97.75 74 THR B O 1
ATOM 1485 N N . SER B 1 75 ? 7.617 9.734 11.852 1 98 75 SER B N 1
ATOM 1486 C CA . SER B 1 75 ? 7.172 9.93 13.227 1 98 75 SER B CA 1
ATOM 1487 C C . SER B 1 75 ? 8.312 10.445 14.109 1 98 75 SER B C 1
ATOM 1489 O O . SER B 1 75 ? 9.438 9.945 14.031 1 98 75 SER B O 1
ATOM 1491 N N . ILE B 1 76 ? 8.023 11.43 14.922 1 97.94 76 ILE B N 1
ATOM 1492 C CA . ILE B 1 76 ? 9.062 12 15.773 1 97.94 76 ILE B CA 1
ATOM 1493 C C . ILE B 1 76 ? 8.68 11.828 17.234 1 97.94 76 ILE B C 1
ATOM 1495 O O . ILE B 1 76 ? 9.539 11.883 18.125 1 97.94 76 ILE B O 1
ATOM 1499 N N . ARG B 1 77 ? 7.426 11.641 17.578 1 97.5 77 ARG B N 1
ATOM 1500 C CA . ARG B 1 77 ? 6.867 11.336 18.891 1 97.5 77 ARG B CA 1
ATOM 1501 C C . ARG B 1 77 ? 5.648 10.43 18.781 1 97.5 77 ARG B C 1
ATOM 1503 O O . ARG B 1 77 ? 4.785 10.648 17.922 1 97.5 77 ARG B O 1
ATOM 1510 N N . THR B 1 78 ? 5.605 9.375 19.641 1 96.69 78 THR B N 1
ATOM 1511 C CA . THR B 1 78 ? 4.492 8.445 19.484 1 96.69 78 THR B CA 1
ATOM 1512 C C . THR B 1 78 ? 3.826 8.164 20.828 1 96.69 78 THR B C 1
ATOM 1514 O O . THR B 1 78 ? 2.855 7.406 20.891 1 96.69 78 THR B O 1
ATOM 1517 N N . LYS B 1 79 ? 4.379 8.734 21.844 1 95 79 LYS B N 1
ATOM 1518 C CA . LYS B 1 79 ? 3.697 8.648 23.125 1 95 79 LYS B CA 1
ATOM 1519 C C . LYS B 1 79 ? 2.555 9.656 23.219 1 95 79 LYS B C 1
ATOM 1521 O O . LYS B 1 79 ? 2.744 10.844 22.938 1 95 79 LYS B O 1
ATOM 1526 N N . GLY B 1 80 ? 1.339 9.125 23.594 1 95.06 80 GLY B N 1
ATOM 1527 C CA . GLY B 1 80 ? 0.193 10.023 23.594 1 95.06 80 GLY B CA 1
ATOM 1528 C C . GLY B 1 80 ? -0.299 10.359 22.188 1 95.06 80 GLY B C 1
ATOM 1529 O O . GLY B 1 80 ? -0.637 9.469 21.422 1 95.06 80 GLY B O 1
ATOM 1530 N N . LEU B 1 81 ? -0.276 11.688 21.828 1 97.19 81 LEU B N 1
ATOM 1531 C CA . LEU B 1 81 ? -0.641 12.141 20.484 1 97.19 81 LEU B CA 1
ATOM 1532 C C . LEU B 1 81 ? 0.543 12.023 19.531 1 97.19 81 LEU B C 1
ATOM 1534 O O . LEU B 1 81 ? 1.48 12.82 19.594 1 97.19 81 LEU B O 1
ATOM 1538 N N . PRO B 1 82 ? 0.465 11.07 18.672 1 98.31 82 PRO B N 1
ATOM 1539 C CA . PRO B 1 82 ? 1.604 10.938 17.766 1 98.31 82 PRO B CA 1
ATOM 1540 C C . PRO B 1 82 ? 1.874 12.219 16.969 1 98.31 82 PRO B C 1
ATOM 1542 O O . PRO B 1 82 ? 0.935 12.898 16.547 1 98.31 82 PRO B O 1
ATOM 1545 N N . GLU B 1 83 ? 3.135 12.453 16.812 1 98.75 83 GLU B N 1
ATOM 1546 C CA . GLU B 1 83 ? 3.574 13.578 15.992 1 98.75 83 GLU B CA 1
ATOM 1547 C C . GLU B 1 83 ? 4.391 13.109 14.789 1 98.75 83 GLU B C 1
ATOM 1549 O O . GLU B 1 83 ? 5.297 12.289 14.93 1 98.75 83 GLU B O 1
ATOM 1554 N N . VAL B 1 84 ? 4.066 13.648 13.586 1 98.5 84 VAL B N 1
ATOM 1555 C CA . VAL B 1 84 ? 4.723 13.258 12.336 1 98.5 84 VAL B CA 1
ATOM 1556 C C . VAL B 1 84 ? 5.25 14.5 11.625 1 98.5 84 VAL B C 1
ATOM 1558 O O . VAL B 1 84 ? 4.523 15.484 11.453 1 98.5 84 VAL B O 1
ATOM 1561 N N . HIS B 1 85 ? 6.516 14.469 11.289 1 98.12 85 HIS B N 1
ATOM 1562 C CA . HIS B 1 85 ? 7.059 15.445 10.352 1 98.12 85 HIS B CA 1
ATOM 1563 C C . HIS B 1 85 ? 6.695 15.078 8.914 1 98.12 85 HIS B C 1
ATOM 1565 O O . HIS B 1 85 ? 7.148 14.062 8.391 1 98.12 85 HIS B O 1
ATOM 1571 N N . ALA B 1 86 ? 5.941 15.953 8.312 1 96.88 86 ALA B N 1
ATOM 1572 C CA . ALA B 1 86 ? 5.469 15.664 6.957 1 96.88 86 ALA B CA 1
ATOM 1573 C C . ALA B 1 86 ? 6.566 15.914 5.926 1 96.88 86 ALA B C 1
ATOM 1575 O O . ALA B 1 86 ? 7.266 16.922 5.984 1 96.88 86 ALA B O 1
ATOM 1576 N N . SER B 1 87 ? 6.723 15.008 5.027 1 95.12 87 SER B N 1
ATOM 1577 C CA . SER B 1 87 ? 7.543 15.188 3.836 1 95.12 87 SER B CA 1
ATOM 1578 C C . SER B 1 87 ? 6.68 15.438 2.604 1 95.12 87 SER B C 1
ATOM 1580 O O . SER B 1 87 ? 7.109 16.109 1.662 1 95.12 87 SER B O 1
ATOM 1582 N N . LYS B 1 88 ? 5.496 14.898 2.652 1 94.12 88 LYS B N 1
ATOM 1583 C CA . LYS B 1 88 ? 4.562 15.055 1.542 1 94.12 88 LYS B CA 1
ATOM 1584 C C . LYS B 1 88 ? 3.121 15.133 2.045 1 94.12 88 LYS B C 1
ATOM 1586 O O . LYS B 1 88 ? 2.736 14.398 2.953 1 94.12 88 LYS B O 1
ATOM 1591 N N . PHE B 1 89 ? 2.373 15.992 1.407 1 94.31 89 PHE B N 1
ATOM 1592 C CA . PHE B 1 89 ? 0.946 16.172 1.645 1 94.31 89 PHE B CA 1
ATOM 1593 C C . PHE B 1 89 ? 0.155 16 0.354 1 94.31 89 PHE B C 1
ATOM 1595 O O . PHE B 1 89 ? 0.463 16.625 -0.66 1 94.31 89 PHE B O 1
ATOM 1602 N N . ILE B 1 90 ? -0.839 15.133 0.412 1 93.38 90 ILE B N 1
ATOM 1603 C CA . ILE B 1 90 ? -1.678 14.93 -0.765 1 93.38 90 ILE B CA 1
ATOM 1604 C C . ILE B 1 90 ? -3.143 15.164 -0.401 1 93.38 90 ILE B C 1
ATOM 1606 O O . ILE B 1 90 ? -3.674 14.516 0.504 1 93.38 90 ILE B O 1
ATOM 1610 N N . ASP B 1 91 ? -3.693 16.094 -1.078 1 93.25 91 ASP B N 1
ATOM 1611 C CA . ASP B 1 91 ? -5.129 16.328 -0.957 1 93.25 91 ASP B CA 1
ATOM 1612 C C . ASP B 1 91 ? -5.922 15.219 -1.64 1 93.25 91 ASP B C 1
ATOM 1614 O O . ASP B 1 91 ? -5.824 15.031 -2.854 1 93.25 91 ASP B O 1
ATOM 1618 N N . LEU B 1 92 ? -6.727 14.469 -0.902 1 92.88 92 LEU B N 1
ATOM 1619 C CA . LEU B 1 92 ? -7.465 13.336 -1.436 1 92.88 92 LEU B CA 1
ATOM 1620 C C . LEU B 1 92 ? -8.953 13.648 -1.533 1 92.88 92 LEU B C 1
ATOM 1622 O O . LEU B 1 92 ? -9.781 12.742 -1.598 1 92.88 92 LEU B O 1
ATOM 1626 N N . THR B 1 93 ? -9.305 14.859 -1.446 1 89.44 93 THR B N 1
ATOM 1627 C CA . THR B 1 93 ? -10.695 15.297 -1.492 1 89.44 93 THR B CA 1
ATOM 1628 C C . THR B 1 93 ? -11.398 14.727 -2.717 1 89.44 93 THR B C 1
ATOM 1630 O O . THR B 1 93 ? -12.57 14.344 -2.643 1 89.44 93 THR B O 1
ATOM 1633 N N . SER B 1 94 ? -10.734 14.633 -3.84 1 88.38 94 SER B N 1
ATOM 1634 C CA . SER B 1 94 ? -11.328 14.164 -5.086 1 88.38 94 SER B CA 1
ATOM 1635 C C . SER B 1 94 ? -11.312 12.641 -5.168 1 88.38 94 SER B C 1
ATOM 1637 O O . SER B 1 94 ? -11.742 12.055 -6.164 1 88.38 94 SER B O 1
ATOM 1639 N N . GLN B 1 95 ? -10.828 11.977 -4.121 1 88.69 95 GLN B N 1
ATOM 1640 C CA . GLN B 1 95 ? -10.727 10.523 -4.07 1 88.69 95 GLN B CA 1
ATOM 1641 C C . GLN B 1 95 ? -11.445 9.961 -2.844 1 88.69 95 GLN B C 1
ATOM 1643 O O . GLN B 1 95 ? -10.82 9.344 -1.98 1 88.69 95 GLN B O 1
ATOM 1648 N N . PRO B 1 96 ? -12.773 10.156 -2.797 1 88.88 96 PRO B N 1
ATOM 1649 C CA . PRO B 1 96 ? -13.516 9.742 -1.6 1 88.88 96 PRO B CA 1
ATOM 1650 C C . PRO B 1 96 ? -13.406 8.242 -1.328 1 88.88 96 PRO B C 1
ATOM 1652 O O . PRO B 1 96 ? -13.484 7.816 -0.174 1 88.88 96 PRO B O 1
ATOM 1655 N N . GLU B 1 97 ? -13.211 7.469 -2.377 1 89.38 97 GLU B N 1
ATOM 1656 C CA . GLU B 1 97 ? -13.117 6.02 -2.227 1 89.38 97 GLU B CA 1
ATOM 1657 C C . GLU B 1 97 ? -11.891 5.629 -1.396 1 89.38 97 GLU B C 1
ATOM 1659 O O . GLU B 1 97 ? -11.891 4.59 -0.736 1 89.38 97 GLU B O 1
ATOM 1664 N N . MET B 1 98 ? -10.898 6.465 -1.405 1 89.81 98 MET B N 1
ATOM 1665 C CA . MET B 1 98 ? -9.672 6.184 -0.657 1 89.81 98 MET B CA 1
ATOM 1666 C C . MET B 1 98 ? -9.93 6.242 0.845 1 89.81 98 MET B C 1
ATOM 1668 O O . MET B 1 98 ? -9.328 5.484 1.611 1 89.81 98 MET B O 1
ATOM 1672 N N . LYS B 1 99 ? -10.82 7.094 1.216 1 92.44 99 LYS B N 1
ATOM 1673 C CA . LYS B 1 99 ? -11.211 7.172 2.623 1 92.44 99 LYS B CA 1
ATOM 1674 C C . LYS B 1 99 ? -11.891 5.887 3.076 1 92.44 99 LYS B C 1
ATOM 1676 O O . LYS B 1 99 ? -11.547 5.328 4.117 1 92.44 99 LYS B O 1
ATOM 1681 N N . ASN B 1 100 ? -12.797 5.379 2.244 1 90.5 100 ASN B N 1
ATOM 1682 C CA . ASN B 1 100 ? -13.578 4.195 2.594 1 90.5 100 ASN B CA 1
ATOM 1683 C C . ASN B 1 100 ? -12.711 2.943 2.641 1 90.5 100 ASN B C 1
ATOM 1685 O O . ASN B 1 100 ? -12.992 2.021 3.41 1 90.5 100 ASN B O 1
ATOM 1689 N N . ALA B 1 101 ? -11.664 2.939 1.897 1 91.5 101 ALA B N 1
ATOM 1690 C CA . ALA B 1 101 ? -10.836 1.745 1.747 1 91.5 101 ALA B CA 1
ATOM 1691 C C . ALA B 1 101 ? -9.641 1.786 2.689 1 91.5 101 ALA B C 1
ATOM 1693 O O . ALA B 1 101 ? -8.883 0.814 2.787 1 91.5 101 ALA B O 1
ATOM 1694 N N . TRP B 1 102 ? -9.477 2.832 3.457 1 94.62 102 TRP B N 1
ATOM 1695 C CA . TRP B 1 102 ? -8.211 3.07 4.141 1 94.62 102 TRP B CA 1
ATOM 1696 C C . TRP B 1 102 ? -7.941 1.989 5.184 1 94.62 102 TRP B C 1
ATOM 1698 O O . TRP B 1 102 ? -6.852 1.411 5.219 1 94.62 102 TRP B O 1
ATOM 1708 N N . GLU B 1 103 ? -8.93 1.678 5.992 1 93.56 103 GLU B N 1
ATOM 1709 C CA . GLU B 1 103 ? -8.727 0.673 7.027 1 93.56 103 GLU B CA 1
ATOM 1710 C C . GLU B 1 103 ? -8.352 -0.678 6.426 1 93.56 103 GLU B C 1
ATOM 1712 O O . GLU B 1 103 ? -7.453 -1.359 6.922 1 93.56 103 GLU B O 1
ATOM 1717 N N . LEU B 1 104 ? -9.062 -1.026 5.41 1 90.12 104 LEU B N 1
ATOM 1718 C CA . LEU B 1 104 ? -8.789 -2.295 4.742 1 90.12 104 LEU B CA 1
ATOM 1719 C C . LEU B 1 104 ? -7.398 -2.295 4.121 1 90.12 104 LEU B C 1
ATOM 1721 O O . LEU B 1 104 ? -6.68 -3.295 4.199 1 90.12 104 LEU B O 1
ATOM 1725 N N . GLU B 1 105 ? -7.023 -1.185 3.521 1 92.56 105 GLU B N 1
ATOM 1726 C CA . GLU B 1 105 ? -5.699 -1.04 2.924 1 92.56 105 GLU B CA 1
ATOM 1727 C C . GLU B 1 105 ? -4.598 -1.239 3.963 1 92.56 105 GLU B C 1
ATOM 1729 O O . GLU B 1 105 ? -3.607 -1.923 3.701 1 92.56 105 GLU B O 1
ATOM 1734 N N . VAL B 1 106 ? -4.758 -0.656 5.105 1 94.38 106 VAL B N 1
ATOM 1735 C CA . VAL B 1 106 ? -3.766 -0.773 6.168 1 94.38 106 VAL B CA 1
ATOM 1736 C C . VAL B 1 106 ? -3.668 -2.227 6.629 1 94.38 106 VAL B C 1
ATOM 1738 O O . VAL B 1 106 ? -2.57 -2.771 6.762 1 94.38 106 VAL B O 1
ATOM 1741 N N . LYS B 1 107 ? -4.797 -2.854 6.855 1 90.69 107 LYS B N 1
ATOM 1742 C CA . LYS B 1 107 ? -4.82 -4.254 7.273 1 90.69 107 LYS B CA 1
ATOM 1743 C C . LYS B 1 107 ? -4.125 -5.145 6.246 1 90.69 107 LYS B C 1
ATOM 1745 O O . LYS B 1 107 ? -3.354 -6.035 6.613 1 90.69 107 LYS B O 1
ATOM 1750 N N . GLU B 1 108 ? -4.457 -4.855 5.051 1 90.19 108 GLU B N 1
ATOM 1751 C CA . GLU B 1 108 ? -3.848 -5.629 3.975 1 90.19 108 GLU B CA 1
ATOM 1752 C C . GLU B 1 108 ? -2.328 -5.488 3.986 1 90.19 108 GLU B C 1
ATOM 1754 O O . GLU B 1 108 ? -1.605 -6.48 3.887 1 90.19 108 GLU B O 1
ATOM 1759 N N . ALA B 1 109 ? -1.884 -4.285 4.027 1 91.38 109 ALA B N 1
ATOM 1760 C CA . ALA B 1 109 ? -0.444 -4.043 4.039 1 91.38 109 ALA B CA 1
ATOM 1761 C C . ALA B 1 109 ? 0.223 -4.746 5.215 1 91.38 109 ALA B C 1
ATOM 1763 O O . ALA B 1 109 ? 1.311 -5.312 5.074 1 91.38 109 ALA B O 1
ATOM 1764 N N . ASN B 1 110 ? -0.411 -4.711 6.359 1 89.88 110 ASN B N 1
ATOM 1765 C CA . ASN B 1 110 ? 0.117 -5.398 7.535 1 89.88 110 ASN B CA 1
ATOM 1766 C C . ASN B 1 110 ? 0.177 -6.906 7.32 1 89.88 110 ASN B C 1
ATOM 1768 O O . ASN B 1 110 ? 1.14 -7.559 7.727 1 89.88 110 ASN B O 1
ATOM 1772 N N . LEU B 1 111 ? -0.887 -7.43 6.719 1 85.25 111 LEU B N 1
ATOM 1773 C CA . LEU B 1 111 ? -0.946 -8.859 6.438 1 85.25 111 LEU B CA 1
ATOM 1774 C C . LEU B 1 111 ? 0.167 -9.266 5.477 1 85.25 111 LEU B C 1
ATOM 1776 O O . LEU B 1 111 ? 0.839 -10.281 5.699 1 85.25 111 LEU B O 1
ATOM 1780 N N . VAL B 1 112 ? 0.396 -8.453 4.457 1 85.56 112 VAL B N 1
ATOM 1781 C CA . VAL B 1 112 ? 1.299 -8.805 3.367 1 85.56 112 VAL B CA 1
ATOM 1782 C C . VAL B 1 112 ? 2.744 -8.547 3.787 1 85.56 112 VAL B C 1
ATOM 1784 O O . VAL B 1 112 ? 3.623 -9.375 3.557 1 85.56 112 VAL B O 1
ATOM 1787 N N . LEU B 1 113 ? 3.004 -7.449 4.414 1 82.38 113 LEU B N 1
ATOM 1788 C CA . LEU B 1 113 ? 4.371 -7.027 4.715 1 82.38 113 LEU B CA 1
ATOM 1789 C C . LEU B 1 113 ? 4.773 -7.461 6.121 1 82.38 113 LEU B C 1
ATOM 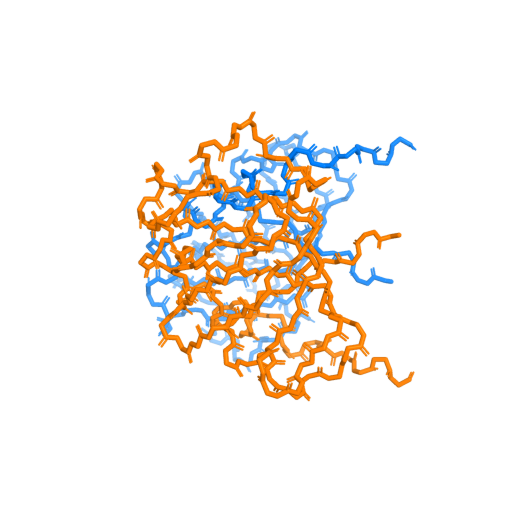1791 O O . LEU B 1 113 ? 5.961 -7.504 6.445 1 82.38 113 LEU B O 1
ATOM 1795 N N . GLY B 1 114 ? 3.963 -7.406 7.164 1 71.5 114 GLY B N 1
ATOM 1796 C CA . GLY B 1 114 ? 4.25 -7.73 8.555 1 71.5 114 GLY B CA 1
ATOM 1797 C C . GLY B 1 114 ? 4.961 -9.062 8.719 1 71.5 114 GLY B C 1
ATOM 1798 O O . GLY B 1 114 ? 5.684 -9.266 9.695 1 71.5 114 GLY B O 1
ATOM 1799 N N . GLY B 1 115 ? 4.699 -10 8.094 1 57.97 115 GLY B N 1
ATOM 1800 C CA . GLY B 1 115 ? 5.414 -11.227 8.398 1 57.97 115 GLY B CA 1
ATOM 1801 C C . GLY B 1 115 ? 6.906 -11.133 8.156 1 57.97 115 GLY B C 1
ATOM 1802 O O . GLY B 1 115 ? 7.688 -11.906 8.711 1 57.97 115 GLY B O 1
ATOM 1803 N N . ASN B 1 116 ? 7.461 -10.383 7.195 1 44.75 116 ASN B N 1
ATOM 1804 C CA . ASN B 1 116 ? 8.898 -10.32 6.977 1 44.75 116 ASN B CA 1
ATOM 1805 C C . ASN B 1 116 ? 9.555 -9.227 7.82 1 44.75 116 ASN B C 1
ATOM 1807 O O . ASN B 1 116 ? 10.672 -8.805 7.535 1 44.75 116 ASN B O 1
ATOM 1811 N N . TYR B 1 117 ? 8.969 -8.5 8.578 1 35.84 117 TYR B N 1
ATOM 1812 C CA . TYR B 1 117 ? 9.664 -7.504 9.391 1 35.84 117 TYR B CA 1
ATOM 1813 C C . TYR B 1 117 ? 10.812 -8.133 10.164 1 35.84 117 TYR B C 1
ATOM 1815 O O . TYR B 1 117 ? 10.586 -8.961 11.055 1 35.84 117 TYR B O 1
ATOM 1823 N N . LYS B 1 118 ? 11.922 -8.539 9.586 1 33.88 118 LYS B N 1
ATOM 1824 C CA . LYS B 1 118 ? 12.969 -8.688 10.594 1 33.88 118 LYS B CA 1
ATOM 1825 C C . LYS B 1 118 ? 13.18 -7.395 11.375 1 33.88 118 LYS B C 1
ATOM 1827 O O . LYS B 1 118 ? 13.383 -6.332 10.781 1 33.88 118 LYS B O 1
ATOM 1832 N N . PRO B 1 119 ? 13.023 -7.285 12.812 1 27.39 119 PRO B N 1
ATOM 1833 C CA . PRO B 1 119 ? 13.625 -6.227 13.625 1 27.39 119 PRO B CA 1
ATOM 1834 C C . PRO B 1 119 ? 15.086 -5.973 13.273 1 27.39 119 PRO B C 1
ATOM 1836 O O . PRO B 1 119 ? 15.812 -6.902 12.906 1 27.39 119 PRO B O 1
ATOM 1839 N N . SER B 1 120 ? 15.312 -4.848 12.523 1 25.72 120 SER B N 1
ATOM 1840 C CA . SER B 1 120 ? 16.734 -4.566 12.727 1 25.72 120 SER B CA 1
ATOM 1841 C C . SER B 1 120 ? 17.156 -4.879 14.156 1 25.72 120 SER B C 1
ATOM 1843 O O . SER B 1 120 ? 16.672 -4.254 15.102 1 25.72 120 SER B O 1
ATOM 1845 N N . LEU B 1 121 ? 17.344 -6.164 14.484 1 21.12 121 LEU B N 1
ATOM 1846 C CA . LEU B 1 121 ? 18.266 -6.148 15.609 1 21.12 121 LEU B CA 1
ATOM 1847 C C . LEU B 1 121 ? 19.547 -5.41 15.25 1 21.12 121 LEU B C 1
ATOM 1849 O O . LEU B 1 121 ? 20.109 -5.625 14.18 1 21.12 121 LEU B O 1
#

Solvent-accessible surface area (backbone atoms only — not comparable to full-atom values): 12892 Å² total; per-residue (Å²): 124,88,72,62,57,39,65,45,56,53,54,69,42,45,68,45,78,60,73,41,50,32,35,38,59,28,31,27,69,40,65,54,80,73,35,31,35,32,31,29,45,99,65,34,54,34,38,36,30,50,48,69,76,17,42,68,61,82,46,75,78,61,73,38,70,68,36,33,31,36,39,36,28,34,32,72,40,16,67,79,68,24,28,29,44,34,52,28,35,39,79,35,66,92,41,63,65,56,67,76,41,41,68,59,51,32,52,47,48,45,68,73,52,52,79,68,64,64,72,86,119,125,88,71,60,56,39,64,45,55,53,53,70,43,45,68,45,77,62,74,42,50,30,34,36,61,28,31,27,71,42,65,54,82,72,35,31,35,32,32,30,47,99,67,33,54,34,38,36,30,50,48,70,76,17,42,68,62,82,47,75,79,61,72,35,69,68,36,34,30,38,38,35,27,34,32,73,42,15,68,78,66,24,29,30,43,33,53,28,36,40,78,35,66,92,40,63,66,56,65,76,42,41,66,59,51,30,52,48,50,45,65,71,52,53,78,69,63,66,72,84,118

Radius of gyration: 18.7 Å; Cα contacts (8 Å, |Δi|>4): 526; chains: 2; bounding box: 34×56×47 Å

Foldseek 3Di:
DPPDAAEDQLQRLAPPDDWGWHKYKFFFADDDPLAWTWGHAPRDIAIEGRNVVAAACPDSVCNDGGFIKIFTFTWDHRHPHTYTYGNHIHGCNVPVVCNVCRVVVNVVRCVVPVVPPPPPD/DPPDAAEDQLQRLAPPDDWGWHKYKFFFADDDPLAWTWGHAPRDIAIEGRNVVAAACPDSVCNDGGFIKIFTFTWDDRHPHTYTYGNHIHGCNVPVVCNVCRVVVNVVRCVVPVVPPDPPD

Secondary structure (DSSP, 8-state):
----PEE--HHHHTTPPSP-EEEEEEEEEEEETTTEEEEE-SS-EEEEE-GGGSBT---GGGSSTT-EEEEEEEEEE-SSS-EEEEEEEEE-TT-HHHHHHHHHHHHHHHHHHGGG-----/----PEE--HHHHTTPPSP-EEEEEEEEEEEETTTEEEEE-SS-EEEEE-GGGSBT---GGGSSTT-EEEEEEEEEE-SSS-EEEEEEEEE-TT-HHHHHHHHHHHHHHHHHHGGG-----

Sequence (242 aa):
MASCPRKFLIKELINVPPPVNVWLQGTIEQTVGTNILIISDKTGRAKITKCDTADGVIDKSSLRIGTYCCIIGTSIRTKGLPEVHASKFIDLTSQPEMKNAWELEVKEANLVLGGNYKPSLMASCPRKFLIKELINVPPPVNVWLQGTIEQTVGTNILIISDKTGRAKITKCDTADGVIDKSSLRIGTYCCIIGTSIRTKGLPEVHASKFIDLTSQPEMKNAWELEVKEANLVLGGNYKPSL

Nearest PDB structures (foldseek):
  3nbh-assembly1_B  TM=8.517E-01  e=1.657E-08  Homo sapiens
  4day-assembly1_B  TM=9.370E-01  e=8.885E-08  Homo sapiens
  2pqa-assembly1_A  TM=7.272E-01  e=8.792E-05  Homo sapiens
  1nnx-assembly1_A  TM=7.510E-01  e=8.088E-04  Escherichia coli
  4ycv-assembly2_C  TM=6.476E-01  e=2.748E-04  Plasmodium falciparum NF54